Protein AF-A0A7Y9I883-F1 (afdb_monomer_lite)

Radius of gyration: 25.1 Å; chains: 1; bounding box: 63×42×74 Å

Organism: NCBI:txid682979

pLDDT: mean 74.76, std 13.69, range [47.38, 94.5]

Structure (mmCIF, N/CA/C/O backbone):
data_AF-A0A7Y9I883-F1
#
_entry.id   AF-A0A7Y9I883-F1
#
loop_
_atom_site.group_PDB
_atom_site.id
_atom_site.type_symbol
_atom_site.label_atom_id
_atom_site.label_alt_id
_atom_site.label_comp_id
_atom_site.label_asym_id
_atom_site.label_entity_id
_atom_site.label_seq_id
_atom_site.pdbx_PDB_ins_code
_atom_site.Cartn_x
_atom_site.Cartn_y
_atom_site.Cartn_z
_atom_site.occupancy
_atom_site.B_iso_or_equiv
_atom_site.auth_seq_id
_atom_site.auth_comp_id
_atom_site.auth_asym_id
_atom_site.auth_atom_id
_atom_site.pdbx_PDB_model_num
ATOM 1 N N . MET A 1 1 ? 9.801 10.184 -8.349 1.00 52.22 1 MET A N 1
ATOM 2 C CA . MET A 1 1 ? 10.983 10.830 -8.953 1.00 52.22 1 MET A CA 1
ATOM 3 C C . MET A 1 1 ? 12.192 10.309 -8.204 1.00 52.22 1 MET A C 1
ATOM 5 O O . MET A 1 1 ? 12.203 10.413 -6.985 1.00 52.22 1 MET A O 1
ATOM 9 N N . ILE A 1 2 ? 13.113 9.636 -8.892 1.00 52.56 2 ILE A N 1
ATOM 10 C CA . ILE A 1 2 ? 14.328 9.092 -8.273 1.00 52.56 2 ILE A CA 1
ATOM 11 C C . ILE A 1 2 ? 15.427 10.149 -8.379 1.00 52.56 2 ILE A C 1
ATOM 13 O O . ILE A 1 2 ? 15.434 10.927 -9.334 1.00 52.56 2 ILE A O 1
ATOM 17 N N . ASN A 1 3 ? 16.307 10.228 -7.384 1.00 62.22 3 ASN A N 1
ATOM 18 C CA . ASN A 1 3 ? 17.434 11.148 -7.461 1.00 62.22 3 ASN A CA 1
ATOM 19 C C . ASN A 1 3 ? 18.439 10.603 -8.484 1.00 62.22 3 ASN A C 1
ATOM 21 O O . ASN A 1 3 ? 18.848 9.448 -8.360 1.00 62.22 3 ASN A O 1
ATOM 25 N N . VAL A 1 4 ? 18.794 11.395 -9.495 1.00 63.03 4 VAL A N 1
ATOM 26 C CA . VAL A 1 4 ? 19.781 10.996 -10.505 1.00 63.03 4 VAL A CA 1
ATOM 27 C C . VAL A 1 4 ? 21.163 11.407 -9.990 1.00 63.03 4 VAL A C 1
ATOM 29 O O . VAL A 1 4 ? 21.363 12.585 -9.685 1.00 63.03 4 VAL A O 1
ATOM 32 N N . PRO A 1 5 ? 22.121 10.473 -9.847 1.00 59.38 5 PRO A N 1
ATOM 33 C CA . PRO A 1 5 ? 23.477 10.819 -9.434 1.00 59.38 5 PRO A CA 1
ATOM 34 C C . PRO A 1 5 ? 24.091 11.851 -10.395 1.00 59.38 5 PRO A C 1
ATOM 36 O O . PRO A 1 5 ? 24.171 11.596 -11.593 1.00 59.38 5 PRO A O 1
ATOM 39 N N . GLY A 1 6 ? 24.514 13.011 -9.878 1.00 66.62 6 GLY A N 1
ATOM 40 C CA . GLY A 1 6 ? 25.163 14.078 -10.657 1.00 66.62 6 GLY A CA 1
ATOM 41 C C . GLY A 1 6 ? 24.309 15.323 -10.936 1.00 66.62 6 GLY A C 1
ATOM 42 O O . GLY A 1 6 ? 24.859 16.339 -11.361 1.00 66.62 6 GLY A O 1
ATOM 43 N N . GLU A 1 7 ? 23.000 15.308 -10.657 1.00 64.75 7 GLU A N 1
ATOM 44 C CA . GLU A 1 7 ? 22.178 16.523 -10.746 1.00 64.75 7 GLU A CA 1
ATOM 45 C C . GLU A 1 7 ? 22.377 17.440 -9.530 1.00 64.75 7 GLU A C 1
ATOM 47 O O . GLU A 1 7 ? 22.378 17.001 -8.379 1.00 64.75 7 GLU A O 1
ATOM 52 N N . ARG A 1 8 ? 22.529 18.748 -9.790 1.00 58.75 8 ARG A N 1
ATOM 53 C CA . ARG A 1 8 ? 22.772 19.767 -8.751 1.00 58.75 8 ARG A CA 1
ATOM 54 C C . ARG A 1 8 ? 21.592 19.952 -7.794 1.00 58.75 8 ARG A C 1
ATOM 56 O O . ARG A 1 8 ? 21.808 20.377 -6.663 1.00 58.75 8 ARG A O 1
ATOM 63 N N . LEU A 1 9 ? 20.366 19.664 -8.240 1.00 58.03 9 LEU A N 1
ATOM 64 C CA . LEU A 1 9 ? 19.164 19.729 -7.412 1.00 58.03 9 LEU A CA 1
ATOM 65 C C . LEU A 1 9 ? 18.591 18.320 -7.220 1.00 58.03 9 LEU A C 1
ATOM 67 O O . LEU A 1 9 ? 18.151 17.707 -8.192 1.00 58.03 9 LEU A O 1
ATOM 71 N N . PRO A 1 10 ? 18.537 17.813 -5.979 1.00 56.88 10 PRO A N 1
ATOM 72 C CA . PRO A 1 10 ? 17.862 16.564 -5.688 1.00 56.88 10 PRO A CA 1
ATOM 73 C C . PRO A 1 1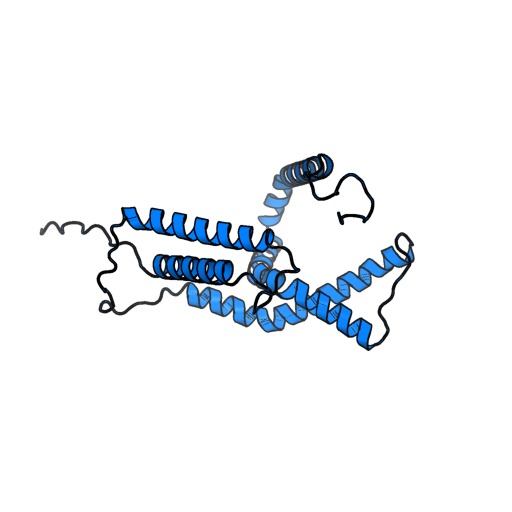0 ? 16.371 16.675 -6.021 1.00 56.88 10 PRO A C 1
ATOM 75 O O . PRO A 1 10 ? 15.652 17.492 -5.451 1.00 56.88 10 PRO A O 1
ATOM 78 N N . ASN A 1 11 ? 15.862 15.776 -6.863 1.00 60.50 11 ASN A N 1
ATOM 79 C CA . ASN A 1 11 ? 14.429 15.704 -7.186 1.00 60.50 11 ASN A CA 1
ATOM 80 C C . ASN A 1 11 ? 13.514 15.450 -5.965 1.00 60.50 11 ASN A C 1
ATOM 82 O O . ASN A 1 11 ? 12.295 15.584 -6.067 1.00 60.50 11 ASN A O 1
ATOM 86 N N . MET A 1 12 ? 14.090 15.052 -4.826 1.00 54.78 12 MET A N 1
ATOM 87 C CA . MET A 1 12 ? 13.389 14.805 -3.562 1.00 54.78 12 MET A CA 1
ATOM 88 C C . MET A 1 12 ? 13.662 15.858 -2.473 1.00 54.78 12 MET A C 1
ATOM 90 O O . MET A 1 12 ? 13.013 15.794 -1.431 1.00 54.78 12 MET A O 1
ATOM 94 N N . SER A 1 13 ? 14.563 16.825 -2.695 1.00 54.81 13 SER A N 1
ATOM 95 C CA . SER A 1 13 ? 14.956 17.802 -1.667 1.00 54.81 13 SER A CA 1
ATOM 96 C C . SER A 1 13 ? 15.432 19.126 -2.284 1.00 54.81 13 SER A C 1
ATOM 98 O O . SER A 1 13 ? 16.478 19.122 -2.934 1.00 54.81 13 SER A O 1
ATOM 100 N N . PRO A 1 14 ? 14.755 20.269 -2.036 1.00 53.91 14 PRO A N 1
ATOM 101 C CA . PRO A 1 14 ? 13.474 20.442 -1.329 1.00 53.91 14 PRO A CA 1
ATOM 102 C C . PRO A 1 14 ? 12.298 19.886 -2.161 1.00 53.91 14 PRO A C 1
ATOM 104 O O . PRO A 1 14 ? 12.498 19.632 -3.349 1.00 53.91 14 PRO A O 1
ATOM 107 N N . PRO A 1 15 ? 11.079 19.688 -1.605 1.00 60.25 15 PRO A N 1
ATOM 108 C CA . PRO A 1 15 ? 9.917 19.298 -2.406 1.00 60.25 15 PRO A CA 1
ATOM 109 C C . PRO A 1 15 ? 9.772 20.282 -3.566 1.00 60.25 15 PRO A C 1
ATOM 111 O O . PRO A 1 15 ? 9.497 21.464 -3.360 1.00 60.25 15 PRO A O 1
ATOM 114 N N . SER A 1 16 ? 10.043 19.809 -4.781 1.00 66.81 16 SER A N 1
ATOM 115 C CA . SER A 1 16 ? 10.059 20.679 -5.948 1.00 66.81 16 SER A CA 1
ATOM 116 C C . SER A 1 16 ? 8.672 21.301 -6.112 1.00 66.81 16 SER A C 1
ATOM 118 O O . SER A 1 16 ? 7.655 20.641 -5.879 1.00 66.81 16 SER A O 1
ATOM 120 N N . LEU A 1 17 ? 8.603 22.570 -6.533 1.00 70.44 17 LEU A N 1
ATOM 121 C CA . LEU A 1 17 ? 7.329 23.227 -6.865 1.00 70.44 17 LEU A CA 1
ATOM 122 C C . LEU A 1 17 ? 6.479 22.363 -7.813 1.00 70.44 17 LEU A C 1
ATOM 124 O O . LEU A 1 17 ? 5.255 22.403 -7.749 1.00 70.44 17 LEU A O 1
ATOM 128 N N . ALA A 1 18 ? 7.124 21.520 -8.627 1.00 74.62 18 ALA A N 1
ATOM 129 C CA . ALA A 1 18 ? 6.482 20.518 -9.466 1.00 74.62 18 ALA A CA 1
ATOM 130 C C . ALA A 1 18 ? 5.705 19.447 -8.675 1.00 74.62 18 ALA A C 1
ATOM 132 O O . ALA A 1 18 ? 4.574 19.142 -9.043 1.00 74.62 18 ALA A O 1
ATOM 133 N N . LEU A 1 19 ? 6.249 18.895 -7.581 1.00 77.94 19 LEU A N 1
ATOM 134 C CA . LEU A 1 19 ? 5.519 17.952 -6.722 1.00 77.94 19 LEU A CA 1
ATOM 135 C C . LEU A 1 19 ? 4.340 18.626 -6.018 1.00 77.94 19 LEU A C 1
ATOM 137 O O . LEU A 1 19 ? 3.268 18.029 -5.917 1.00 77.94 19 LEU A O 1
ATOM 141 N N . LEU A 1 20 ? 4.513 19.874 -5.574 1.00 80.94 20 LEU A N 1
ATOM 142 C CA . LEU A 1 20 ? 3.434 20.642 -4.955 1.00 80.94 20 LEU A CA 1
ATOM 143 C C . LEU A 1 20 ? 2.320 20.956 -5.963 1.00 80.94 20 LEU A C 1
ATOM 145 O O . LEU A 1 20 ? 1.140 20.772 -5.659 1.00 80.94 20 LEU A O 1
ATOM 149 N N . ALA A 1 21 ? 2.684 21.374 -7.176 1.00 83.69 21 ALA A N 1
ATOM 150 C CA . ALA A 1 21 ? 1.746 21.608 -8.266 1.00 83.69 21 ALA A CA 1
ATOM 151 C C . ALA A 1 21 ? 1.018 20.314 -8.656 1.00 83.69 21 ALA A C 1
ATOM 153 O O . ALA A 1 21 ? -0.207 20.314 -8.745 1.00 83.69 21 ALA A O 1
ATOM 154 N N . LEU A 1 22 ? 1.735 19.194 -8.800 1.00 84.69 22 LEU A N 1
ATOM 155 C CA . LEU A 1 22 ? 1.142 17.890 -9.102 1.00 84.69 22 LEU A CA 1
ATOM 156 C C . LEU A 1 22 ? 0.161 17.449 -8.010 1.00 84.69 22 LEU A C 1
ATOM 158 O O . LEU A 1 22 ? -0.958 17.055 -8.329 1.00 84.69 22 LEU A O 1
ATOM 162 N N . ALA A 1 23 ? 0.545 17.547 -6.736 1.00 85.94 23 ALA A N 1
ATOM 163 C CA . ALA A 1 23 ? -0.331 17.211 -5.616 1.00 85.94 23 ALA A CA 1
ATOM 164 C C . ALA A 1 23 ? -1.578 18.109 -5.594 1.00 85.94 23 ALA A C 1
ATOM 166 O O . ALA A 1 23 ? -2.692 17.624 -5.407 1.00 85.94 23 ALA A O 1
ATOM 167 N N . THR A 1 24 ? -1.411 19.407 -5.859 1.00 90.44 24 THR A N 1
ATOM 168 C CA . THR A 1 24 ? -2.525 20.363 -5.939 1.00 90.44 24 THR A CA 1
ATOM 169 C C . THR A 1 24 ? -3.471 20.010 -7.084 1.00 90.44 24 THR A C 1
ATOM 171 O O . THR A 1 24 ? -4.681 19.942 -6.880 1.00 90.44 24 THR A O 1
ATOM 174 N N . VAL A 1 25 ? -2.938 19.707 -8.272 1.00 92.69 25 VAL A N 1
ATOM 175 C CA . VAL A 1 25 ? -3.730 19.259 -9.426 1.00 92.69 25 VAL A CA 1
ATOM 176 C C . VAL A 1 25 ? -4.478 17.970 -9.095 1.00 92.69 25 VAL A C 1
ATOM 178 O O . VAL A 1 25 ? -5.678 17.891 -9.346 1.00 92.69 25 VAL A O 1
ATOM 181 N N . GLN A 1 26 ? -3.820 16.987 -8.476 1.00 91.75 26 GLN A N 1
ATOM 182 C CA . GLN A 1 26 ? -4.462 15.742 -8.050 1.00 91.75 26 GLN A CA 1
ATOM 183 C C . GLN A 1 26 ? -5.624 16.007 -7.084 1.00 91.75 26 GLN A C 1
ATOM 185 O O . GLN A 1 26 ? -6.702 15.443 -7.261 1.00 91.75 26 GLN A O 1
ATOM 190 N N . ILE A 1 27 ? -5.451 16.908 -6.111 1.00 93.12 27 ILE A N 1
ATOM 191 C CA . ILE A 1 27 ? -6.516 17.303 -5.178 1.00 93.12 27 ILE A CA 1
ATOM 192 C C . ILE A 1 27 ? -7.673 17.978 -5.924 1.00 93.12 27 ILE A C 1
ATOM 194 O O . ILE A 1 27 ? -8.827 17.595 -5.728 1.00 93.12 27 ILE A O 1
ATOM 198 N N . CYS A 1 28 ? -7.393 18.941 -6.804 1.00 93.38 28 CYS A N 1
ATOM 199 C CA . CYS A 1 28 ? -8.415 19.624 -7.598 1.00 93.38 28 CYS A CA 1
ATOM 200 C C . CYS A 1 28 ? -9.206 18.645 -8.475 1.00 93.38 28 CYS A C 1
ATOM 202 O O . CYS A 1 28 ? -10.435 18.702 -8.497 1.00 93.38 28 CYS A O 1
ATOM 204 N N . VAL A 1 29 ? -8.524 17.708 -9.140 1.00 94.44 29 VAL A N 1
ATOM 205 C CA . VAL A 1 29 ? -9.158 16.652 -9.942 1.00 94.44 29 VAL A CA 1
ATOM 206 C C . VAL A 1 29 ? -10.058 15.781 -9.068 1.00 94.44 29 VAL A C 1
ATOM 208 O O . VAL A 1 29 ? -11.215 15.563 -9.423 1.00 94.44 29 VAL A O 1
ATOM 211 N N . VAL A 1 30 ? -9.580 15.339 -7.899 1.00 91.81 30 VAL A N 1
ATOM 212 C CA . VAL A 1 30 ? -10.377 14.547 -6.944 1.00 91.81 30 VAL A CA 1
ATOM 213 C C . VAL A 1 30 ? -11.619 15.313 -6.478 1.00 91.81 30 VAL A C 1
ATOM 215 O O . VAL A 1 30 ? -12.707 14.740 -6.396 1.00 91.81 30 VAL A O 1
ATOM 218 N N . LEU A 1 31 ? -11.493 16.613 -6.198 1.00 92.69 31 LEU A N 1
ATOM 219 C CA . LEU A 1 31 ? -12.621 17.459 -5.803 1.00 92.69 31 LEU A CA 1
ATOM 220 C C . LEU A 1 31 ? -13.626 17.656 -6.944 1.00 92.69 31 LEU A C 1
ATOM 222 O O . LEU A 1 31 ? -14.832 17.622 -6.690 1.00 92.69 31 LEU A O 1
ATOM 226 N N . LEU A 1 32 ? -13.151 17.794 -8.184 1.00 93.81 32 LEU A N 1
ATOM 227 C CA . LEU A 1 32 ? -13.990 17.940 -9.374 1.00 93.81 32 LEU A CA 1
ATOM 228 C C . LEU A 1 32 ? -14.835 16.680 -9.623 1.00 93.81 32 LEU A C 1
ATOM 230 O O . LEU A 1 32 ? -16.042 16.771 -9.847 1.00 93.81 32 LEU A O 1
ATOM 234 N N . ILE A 1 33 ? -14.232 15.494 -9.497 1.00 93.69 33 ILE A N 1
ATOM 235 C CA . ILE A 1 33 ? -14.927 14.208 -9.688 1.00 93.69 33 ILE A CA 1
ATOM 236 C C . ILE A 1 33 ? -15.698 13.739 -8.446 1.00 93.69 33 ILE A C 1
ATOM 238 O O . ILE A 1 33 ? -16.417 12.741 -8.500 1.00 93.69 33 ILE A O 1
ATOM 242 N N . ARG A 1 34 ? -15.606 14.445 -7.313 1.00 88.88 34 ARG A N 1
ATOM 243 C CA . ARG A 1 34 ? -16.222 14.022 -6.045 1.00 88.88 34 ARG A CA 1
ATOM 244 C C . ARG A 1 34 ? -17.729 13.807 -6.157 1.00 88.88 34 ARG A C 1
ATOM 246 O O . ARG A 1 34 ? -18.249 12.838 -5.610 1.00 88.88 34 ARG A O 1
ATOM 253 N N . ARG A 1 35 ? -18.443 14.721 -6.822 1.00 86.69 35 ARG A N 1
ATOM 254 C CA . ARG A 1 35 ? -19.906 14.645 -6.981 1.00 86.69 35 ARG A CA 1
ATOM 255 C C . ARG A 1 35 ? -20.345 13.413 -7.790 1.00 86.69 35 ARG A C 1
ATOM 257 O O . ARG A 1 35 ? -21.123 12.637 -7.234 1.00 86.69 35 ARG A O 1
ATOM 264 N N . PRO A 1 36 ? -19.843 13.175 -9.020 1.00 87.62 36 PRO A N 1
ATOM 265 C CA . PRO A 1 36 ? -20.227 11.988 -9.785 1.00 87.62 36 PRO A CA 1
ATOM 266 C C . PRO A 1 36 ? -19.772 10.685 -9.115 1.00 87.62 36 PRO A C 1
ATOM 268 O O . PRO A 1 36 ? -20.524 9.714 -9.104 1.00 87.62 36 PRO A O 1
ATOM 271 N N . VAL A 1 37 ? -18.595 10.664 -8.477 1.00 86.88 37 VAL A N 1
ATOM 272 C CA . VAL A 1 37 ? -18.125 9.483 -7.732 1.00 86.88 37 VAL A CA 1
ATOM 273 C C . VAL A 1 37 ? -19.043 9.173 -6.553 1.00 86.88 37 VAL A C 1
ATOM 275 O O . VAL A 1 37 ? -19.374 8.014 -6.333 1.00 86.88 37 VAL A O 1
ATOM 278 N N . ARG A 1 38 ? -19.506 10.186 -5.813 1.00 85.12 38 ARG A N 1
ATOM 279 C CA . ARG A 1 38 ? -20.437 9.976 -4.697 1.00 85.12 38 ARG A CA 1
ATOM 280 C C . ARG A 1 38 ? -21.759 9.373 -5.173 1.00 85.12 38 ARG A C 1
ATOM 282 O O . ARG A 1 38 ? -22.172 8.357 -4.634 1.00 85.12 38 ARG A O 1
ATOM 289 N N . GLN A 1 39 ? -22.340 9.922 -6.238 1.00 84.75 39 GLN A N 1
ATOM 290 C CA . GLN A 1 39 ? -23.560 9.380 -6.853 1.00 84.75 39 GLN A CA 1
ATOM 291 C C . GLN A 1 39 ? -23.371 7.948 -7.377 1.00 84.75 39 GLN A C 1
ATOM 293 O O . GLN A 1 39 ? -24.295 7.136 -7.359 1.00 84.75 39 GLN A O 1
ATOM 298 N N . TRP A 1 40 ? -22.170 7.619 -7.855 1.00 85.56 40 TRP A N 1
ATOM 299 C CA . TRP A 1 40 ? -21.829 6.266 -8.282 1.00 85.56 40 TRP A CA 1
ATOM 300 C C . TRP A 1 40 ? -21.678 5.299 -7.099 1.00 85.56 40 TRP A C 1
ATOM 302 O O . TRP A 1 40 ? -22.138 4.162 -7.186 1.00 85.56 40 TRP A O 1
ATOM 312 N N . LEU A 1 41 ? -21.094 5.751 -5.986 1.00 82.81 41 LEU A N 1
ATOM 313 C CA . LEU A 1 41 ? -20.935 4.972 -4.753 1.00 82.81 41 LEU A CA 1
ATOM 314 C C . LEU A 1 41 ? -22.239 4.772 -3.976 1.00 82.81 41 LEU A C 1
ATOM 316 O O . LEU A 1 41 ? -22.336 3.799 -3.234 1.00 82.81 41 LEU A O 1
ATOM 320 N N . ASP A 1 42 ? -23.243 5.627 -4.185 1.00 80.56 42 ASP A N 1
ATOM 321 C CA . ASP A 1 42 ? -24.597 5.427 -3.649 1.00 80.56 42 ASP A CA 1
ATOM 322 C C . ASP A 1 42 ? -25.278 4.182 -4.260 1.00 80.56 42 ASP A C 1
ATOM 324 O O . ASP A 1 42 ? -26.268 3.672 -3.732 1.00 80.56 42 ASP A O 1
ATOM 328 N N . ARG A 1 43 ? -24.736 3.638 -5.362 1.00 83.88 43 ARG A N 1
ATOM 329 C CA . ARG A 1 43 ? -25.178 2.356 -5.921 1.00 83.88 43 ARG A CA 1
ATOM 330 C C . ARG A 1 43 ? -24.613 1.188 -5.096 1.00 83.88 43 ARG A C 1
ATOM 332 O O . ARG A 1 43 ? -23.434 1.196 -4.735 1.00 83.88 43 ARG A O 1
ATOM 339 N N . PRO A 1 44 ? -25.387 0.105 -4.898 1.00 75.56 44 PRO A N 1
ATOM 340 C CA . PRO A 1 44 ? -24.980 -1.005 -4.036 1.00 75.56 44 PRO A CA 1
ATOM 341 C C . PRO A 1 44 ? -23.710 -1.721 -4.522 1.00 75.56 44 PRO A C 1
ATOM 343 O O . PRO A 1 44 ? -22.837 -2.034 -3.720 1.00 75.56 44 PRO A O 1
ATOM 346 N N . ARG A 1 45 ? -23.554 -1.943 -5.835 1.00 77.88 45 ARG A N 1
ATOM 347 C CA . ARG A 1 45 ? -22.408 -2.697 -6.384 1.00 77.88 45 ARG A CA 1
ATOM 348 C C . ARG A 1 45 ? -21.054 -1.973 -6.215 1.00 77.88 45 ARG A C 1
ATOM 350 O O . ARG A 1 45 ? -20.145 -2.583 -5.654 1.00 77.88 45 ARG A O 1
ATOM 357 N N . PRO A 1 46 ? -20.890 -0.701 -6.634 1.00 79.69 46 PRO A N 1
ATOM 358 C CA . PRO A 1 46 ? -19.652 0.050 -6.407 1.00 79.69 46 PRO A CA 1
ATOM 359 C C . PRO A 1 46 ? -19.326 0.257 -4.926 1.00 79.69 46 PRO A C 1
ATOM 361 O O . PRO A 1 46 ? -18.180 0.062 -4.521 1.00 79.69 46 PRO A O 1
ATOM 364 N N . GLY A 1 47 ? -20.331 0.593 -4.106 1.00 73.19 47 GLY A N 1
ATOM 365 C CA . GLY A 1 47 ? -20.149 0.792 -2.667 1.00 73.19 47 GLY A CA 1
ATOM 366 C C . GLY A 1 47 ? -19.649 -0.471 -1.960 1.00 73.19 47 GLY A C 1
ATOM 367 O O . GLY A 1 47 ? -18.698 -0.410 -1.179 1.00 73.19 47 GLY A O 1
ATOM 368 N N . MET A 1 48 ? -20.213 -1.638 -2.295 1.00 81.56 48 MET A N 1
ATOM 369 C CA . MET A 1 48 ? -19.742 -2.927 -1.775 1.00 81.56 48 MET A CA 1
ATOM 370 C C . MET A 1 48 ? -18.300 -3.230 -2.188 1.00 81.56 48 MET A C 1
ATOM 372 O O . MET A 1 48 ? -17.531 -3.717 -1.363 1.00 81.56 48 MET A O 1
ATOM 376 N N . GLY A 1 49 ? -17.916 -2.914 -3.429 1.00 83.12 49 GLY A N 1
ATOM 377 C CA . GLY A 1 49 ? -16.545 -3.096 -3.908 1.00 83.12 49 GLY A CA 1
ATOM 378 C C . GLY A 1 49 ? -15.531 -2.295 -3.089 1.00 83.12 49 GLY A C 1
ATOM 379 O O . GLY A 1 49 ? -14.529 -2.847 -2.637 1.00 83.12 49 GLY A O 1
ATOM 380 N N . VAL A 1 50 ? -15.821 -1.020 -2.816 1.00 83.62 50 VAL A N 1
ATOM 381 C CA . VAL A 1 50 ? -14.952 -0.167 -1.985 1.00 83.62 50 VAL A CA 1
ATOM 382 C C . VAL A 1 50 ? -14.832 -0.711 -0.565 1.00 83.62 50 VAL A C 1
ATOM 384 O O . VAL A 1 50 ? -13.726 -0.793 -0.033 1.00 83.62 50 VAL A O 1
ATOM 387 N N . VAL A 1 51 ? -15.946 -1.122 0.044 1.00 83.62 51 VAL A N 1
ATOM 388 C CA . VAL A 1 51 ? -15.931 -1.708 1.391 1.00 83.62 51 VAL A CA 1
ATOM 389 C C . VAL A 1 51 ? -15.129 -3.010 1.410 1.00 83.62 51 VAL A C 1
ATOM 391 O O . VAL A 1 51 ? -14.301 -3.192 2.302 1.00 83.62 51 VAL A O 1
ATOM 394 N N . ALA A 1 52 ? -15.312 -3.884 0.418 1.00 83.19 52 ALA A N 1
ATOM 395 C CA . ALA A 1 52 ? -14.570 -5.135 0.301 1.00 83.19 52 ALA A CA 1
ATOM 396 C C . ALA A 1 52 ? -13.061 -4.887 0.163 1.00 83.19 52 ALA A C 1
ATOM 398 O O . ALA A 1 52 ? -12.282 -5.438 0.937 1.00 83.19 52 ALA A O 1
ATOM 399 N N . ILE A 1 53 ? -12.639 -3.991 -0.734 1.00 84.62 53 ILE A N 1
ATOM 400 C CA . ILE A 1 53 ? -11.222 -3.627 -0.894 1.00 84.62 53 ILE A CA 1
ATOM 401 C C . ILE A 1 53 ? -10.668 -3.034 0.404 1.00 84.62 53 ILE A C 1
ATOM 403 O O . ILE A 1 53 ? -9.591 -3.418 0.853 1.00 84.62 53 ILE A O 1
ATOM 407 N N . ASN A 1 54 ? -11.423 -2.154 1.063 1.00 86.06 54 ASN A N 1
ATOM 408 C CA . ASN A 1 54 ? -11.001 -1.545 2.320 1.00 86.06 54 ASN A CA 1
ATOM 409 C C . ASN A 1 54 ? -10.801 -2.580 3.444 1.00 86.06 54 ASN A C 1
ATOM 411 O O . ASN A 1 54 ? -9.991 -2.361 4.340 1.00 86.06 54 ASN A O 1
ATOM 415 N N . THR A 1 55 ? -11.484 -3.729 3.403 1.00 84.12 55 THR A N 1
ATOM 416 C CA . THR A 1 55 ? -11.265 -4.799 4.396 1.00 84.12 55 THR A CA 1
ATOM 417 C C . THR A 1 55 ? -9.916 -5.502 4.241 1.00 84.12 55 THR A C 1
ATOM 419 O O . THR A 1 55 ? -9.386 -5.996 5.234 1.00 84.12 55 THR A O 1
ATOM 422 N N . VAL A 1 56 ? -9.345 -5.501 3.031 1.00 85.19 56 VAL A N 1
ATOM 423 C CA . VAL A 1 56 ? -8.059 -6.141 2.700 1.00 85.19 56 VAL A CA 1
ATOM 424 C C . VAL A 1 56 ? -6.942 -5.137 2.401 1.00 85.19 56 VAL A C 1
ATOM 426 O O . VAL A 1 56 ? -5.817 -5.545 2.138 1.00 85.19 56 VAL A O 1
ATOM 429 N N . ILE A 1 57 ? -7.206 -3.827 2.453 1.00 87.94 57 ILE A N 1
ATOM 430 C CA . ILE A 1 57 ? -6.237 -2.797 2.041 1.00 87.94 57 ILE A CA 1
ATOM 431 C C . ILE A 1 57 ? -4.961 -2.809 2.888 1.00 87.94 57 ILE A C 1
ATOM 433 O O . ILE A 1 57 ? -3.873 -2.588 2.366 1.00 87.94 57 ILE A O 1
ATOM 437 N N . LEU A 1 58 ? -5.075 -3.118 4.184 1.00 86.88 58 LEU A N 1
ATOM 438 C CA . LEU A 1 58 ? -3.912 -3.268 5.060 1.00 86.88 58 LEU A CA 1
ATOM 439 C C . LEU A 1 58 ? -3.099 -4.513 4.704 1.00 86.88 58 LEU A C 1
ATOM 441 O O . LEU A 1 58 ? -1.876 -4.442 4.692 1.00 86.88 58 LEU A O 1
ATOM 445 N N . THR A 1 59 ? -3.762 -5.613 4.348 1.00 87.50 59 THR A N 1
ATOM 446 C CA . THR A 1 59 ? -3.102 -6.819 3.835 1.00 87.50 59 THR A CA 1
ATOM 447 C C . THR A 1 59 ? -2.361 -6.488 2.543 1.00 87.50 59 THR A C 1
ATOM 449 O O . THR A 1 59 ? -1.165 -6.723 2.432 1.00 87.50 59 THR A O 1
ATOM 452 N N . VAL A 1 60 ? -3.030 -5.837 1.590 1.00 89.19 60 VAL A N 1
ATOM 453 C CA . VAL A 1 60 ? -2.399 -5.366 0.350 1.00 89.19 60 VAL A CA 1
ATOM 454 C C . VAL A 1 60 ? -1.166 -4.510 0.652 1.00 89.19 60 VAL A C 1
ATOM 456 O O . VAL A 1 60 ? -0.093 -4.774 0.117 1.00 89.19 60 VAL A O 1
ATOM 459 N N . PHE A 1 61 ? -1.289 -3.530 1.549 1.00 87.06 61 PHE A N 1
ATOM 460 C CA . PHE A 1 61 ? -0.185 -2.653 1.930 1.00 87.06 61 PHE A CA 1
ATOM 461 C C . PHE A 1 61 ? 0.997 -3.418 2.539 1.00 87.06 61 PHE A C 1
ATOM 463 O O . PHE A 1 61 ? 2.140 -3.147 2.183 1.00 87.06 61 PHE A O 1
ATOM 470 N N . LEU A 1 62 ? 0.751 -4.395 3.412 1.00 88.75 62 LEU A N 1
ATOM 471 C CA . LEU A 1 62 ? 1.818 -5.190 4.025 1.00 88.75 62 LEU A CA 1
ATOM 472 C C . LEU A 1 62 ? 2.514 -6.110 3.014 1.00 88.75 62 LEU A C 1
ATOM 474 O O . LEU A 1 62 ? 3.733 -6.249 3.049 1.00 88.75 62 LEU A O 1
ATOM 478 N N . TRP A 1 63 ? 1.752 -6.708 2.098 1.00 91.31 63 TRP A N 1
ATOM 479 C CA . TRP A 1 63 ? 2.246 -7.770 1.222 1.00 91.31 63 TRP A CA 1
ATOM 480 C C . TRP A 1 63 ? 2.686 -7.292 -0.170 1.00 91.31 63 TRP A C 1
ATOM 482 O O . TRP A 1 63 ? 3.317 -8.068 -0.885 1.00 91.31 63 TRP A O 1
ATOM 492 N N . HIS A 1 64 ? 2.423 -6.042 -0.579 1.00 91.88 64 HIS A N 1
ATOM 493 C CA . HIS A 1 64 ? 2.772 -5.574 -1.933 1.00 91.88 64 HIS A CA 1
ATOM 494 C C . HIS A 1 64 ? 4.281 -5.599 -2.225 1.00 91.88 64 HIS A C 1
ATOM 496 O O . HIS A 1 64 ? 4.679 -6.020 -3.311 1.00 91.88 64 HIS A O 1
ATOM 502 N N . MET A 1 65 ? 5.130 -5.210 -1.263 1.00 91.62 65 MET A N 1
ATOM 503 C CA . MET A 1 65 ? 6.587 -5.275 -1.438 1.00 91.62 65 MET A CA 1
ATOM 504 C C . MET A 1 65 ? 7.072 -6.721 -1.506 1.00 91.62 65 MET A C 1
ATOM 506 O O . MET A 1 65 ? 7.905 -7.047 -2.346 1.00 91.62 65 MET A O 1
ATOM 510 N N . SER A 1 66 ? 6.511 -7.612 -0.686 1.00 91.81 66 SER A N 1
ATOM 511 C CA . SER A 1 66 ? 6.811 -9.044 -0.754 1.00 91.81 66 SER A CA 1
ATOM 512 C C . SER A 1 66 ? 6.382 -9.646 -2.092 1.00 91.81 66 SER A C 1
ATOM 514 O O . SER A 1 66 ? 7.144 -10.403 -2.682 1.00 91.81 66 SER A O 1
ATOM 516 N N . ALA A 1 67 ? 5.209 -9.271 -2.615 1.00 91.50 67 ALA A N 1
ATOM 517 C CA . ALA A 1 67 ? 4.742 -9.696 -3.934 1.00 91.50 67 ALA A CA 1
ATOM 518 C C . ALA A 1 67 ? 5.706 -9.253 -5.043 1.00 91.50 67 ALA A C 1
ATOM 520 O O . ALA A 1 67 ? 6.028 -10.045 -5.930 1.00 91.50 67 ALA A O 1
ATOM 521 N N . ALA A 1 68 ? 6.202 -8.013 -4.971 1.00 92.25 68 ALA A N 1
ATOM 522 C CA . ALA A 1 68 ? 7.197 -7.503 -5.906 1.00 92.25 68 ALA A CA 1
ATOM 523 C C . ALA A 1 68 ? 8.505 -8.300 -5.831 1.00 92.25 68 ALA A C 1
ATOM 525 O O . ALA A 1 68 ? 8.982 -8.774 -6.858 1.00 92.25 68 ALA A O 1
ATOM 526 N N . VAL A 1 69 ? 9.038 -8.520 -4.626 1.00 92.81 69 VAL A N 1
ATOM 527 C CA . VAL A 1 69 ? 10.271 -9.296 -4.417 1.00 92.81 69 VAL A CA 1
ATOM 528 C C . VAL A 1 69 ? 10.120 -10.736 -4.907 1.00 92.81 69 VAL A C 1
ATOM 530 O O . VAL A 1 69 ? 10.996 -11.223 -5.612 1.00 92.81 69 VAL A O 1
ATOM 533 N N . LEU A 1 70 ? 9.007 -11.407 -4.595 1.00 92.94 70 LEU A N 1
ATOM 534 C CA . LEU A 1 70 ? 8.749 -12.778 -5.045 1.00 92.94 70 LEU A CA 1
ATOM 535 C C . LEU A 1 70 ? 8.636 -12.867 -6.565 1.00 92.94 70 LEU A C 1
ATOM 537 O O . LEU A 1 70 ? 9.197 -13.778 -7.166 1.00 92.94 70 LEU A O 1
ATOM 541 N N . THR A 1 71 ? 7.942 -11.918 -7.193 1.00 92.12 71 THR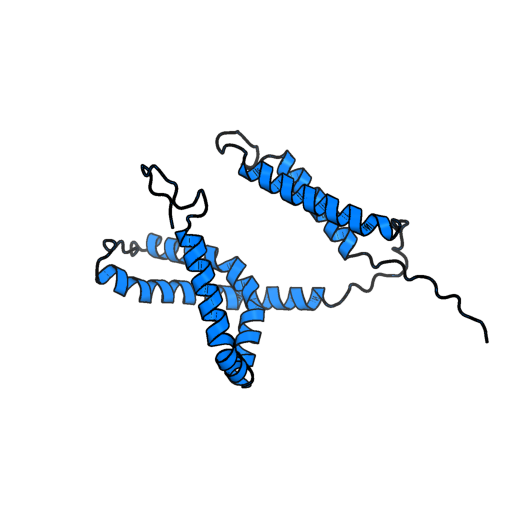 A N 1
ATOM 542 C CA . THR A 1 71 ? 7.766 -11.897 -8.651 1.00 92.12 71 THR A CA 1
ATOM 543 C C . THR A 1 71 ? 9.101 -11.649 -9.355 1.00 92.12 71 THR A C 1
ATOM 545 O O . THR A 1 71 ? 9.453 -12.401 -10.261 1.00 92.12 71 THR A O 1
ATOM 548 N N . VAL A 1 72 ? 9.877 -10.654 -8.903 1.00 91.44 72 VAL A N 1
ATOM 549 C CA . VAL A 1 72 ? 11.231 -10.380 -9.421 1.00 91.44 72 VAL A CA 1
ATOM 550 C C . VAL A 1 72 ? 12.141 -11.587 -9.208 1.00 91.44 72 VAL A C 1
ATOM 552 O O . VAL A 1 72 ? 12.779 -12.038 -10.150 1.00 91.44 72 VAL A O 1
ATOM 555 N N . GLY A 1 73 ? 12.188 -12.131 -7.991 1.00 90.75 73 GLY A N 1
ATOM 556 C CA . GLY A 1 73 ? 13.046 -13.267 -7.660 1.00 90.75 73 GLY A CA 1
ATOM 557 C C . GLY A 1 73 ? 12.706 -14.512 -8.477 1.00 90.75 73 GLY A C 1
ATOM 558 O O . GLY A 1 73 ? 13.607 -15.192 -8.952 1.00 90.75 73 GLY A O 1
ATOM 559 N N . SER A 1 74 ? 11.416 -14.767 -8.711 1.00 90.44 74 SER A N 1
ATOM 560 C CA . SER A 1 74 ? 10.962 -15.902 -9.523 1.00 90.44 74 SER A CA 1
ATOM 561 C C . SER A 1 74 ? 11.342 -15.734 -10.990 1.00 90.44 74 SER A C 1
ATOM 563 O O . SER A 1 74 ? 11.897 -16.657 -11.571 1.00 90.44 74 SER A O 1
ATOM 565 N N . LEU A 1 75 ? 11.097 -14.555 -11.576 1.00 90.06 75 LEU A N 1
ATOM 566 C CA . LEU A 1 75 ? 11.514 -14.247 -12.948 1.00 90.06 75 LEU A CA 1
ATOM 567 C C . LEU A 1 75 ? 13.042 -14.316 -13.103 1.00 90.06 75 LEU A C 1
ATOM 569 O O . LEU A 1 75 ? 13.524 -14.710 -14.160 1.00 90.06 75 LEU A O 1
ATOM 573 N N . HIS A 1 76 ? 13.796 -13.940 -12.063 1.00 89.44 76 HIS A N 1
ATOM 574 C CA . HIS A 1 76 ? 15.256 -13.993 -12.080 1.00 89.44 76 HIS A CA 1
ATOM 575 C C . HIS A 1 76 ? 15.746 -15.438 -12.078 1.00 89.44 76 HIS A C 1
ATOM 577 O O . HIS A 1 76 ? 16.619 -15.783 -12.859 1.00 89.44 76 HIS A O 1
ATOM 583 N N . ALA A 1 77 ? 15.145 -16.287 -11.242 1.00 89.69 77 ALA A N 1
ATOM 584 C CA . ALA A 1 77 ? 15.516 -17.693 -11.113 1.00 89.69 77 ALA A CA 1
ATOM 585 C C . ALA A 1 77 ? 15.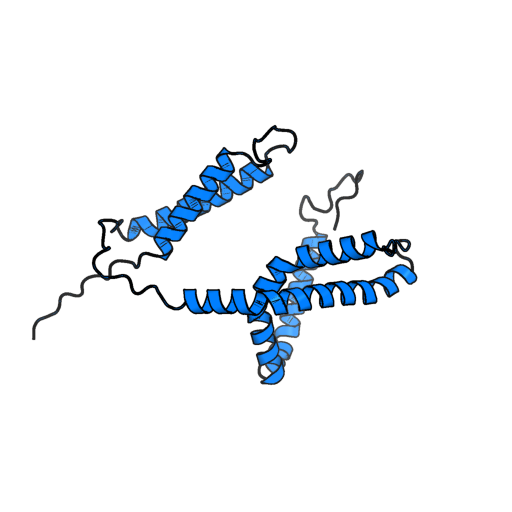278 -18.515 -12.391 1.00 89.69 77 ALA A C 1
ATOM 587 O O . ALA A 1 77 ? 15.905 -19.554 -12.565 1.00 89.69 77 ALA A O 1
ATOM 588 N N . ILE A 1 78 ? 14.368 -18.070 -13.262 1.00 91.31 78 ILE A N 1
ATOM 589 C CA . ILE A 1 78 ? 14.094 -18.699 -14.564 1.00 91.31 78 ILE A CA 1
ATOM 590 C C . ILE A 1 78 ? 14.767 -17.958 -15.732 1.00 91.31 78 ILE A C 1
ATOM 592 O O . ILE A 1 78 ? 14.411 -18.207 -16.881 1.00 91.31 78 ILE A O 1
ATOM 596 N N . ASP A 1 79 ? 15.667 -17.008 -15.446 1.00 85.69 79 ASP A N 1
ATOM 597 C CA . ASP A 1 79 ? 16.355 -16.147 -16.422 1.00 85.69 79 ASP A CA 1
ATOM 598 C C . ASP A 1 79 ? 15.415 -15.416 -17.403 1.00 85.69 79 ASP A C 1
ATOM 600 O O . ASP A 1 79 ? 15.805 -14.988 -18.487 1.00 85.69 79 ASP A O 1
ATOM 604 N N . MET A 1 80 ? 14.156 -15.214 -17.005 1.00 83.88 80 MET A N 1
ATOM 605 C CA . MET A 1 80 ? 13.148 -14.501 -17.791 1.00 83.88 80 MET A CA 1
ATOM 606 C C . MET A 1 80 ? 12.928 -13.079 -17.290 1.00 83.88 80 MET A C 1
ATOM 608 O O . MET A 1 80 ? 11.864 -12.526 -17.547 1.00 83.88 80 MET A O 1
ATOM 612 N N . LEU A 1 81 ? 13.878 -12.468 -16.572 1.00 77.69 81 LEU A N 1
ATOM 613 C CA . LEU A 1 81 ? 13.805 -11.034 -16.278 1.00 77.69 81 LEU A CA 1
ATOM 614 C C . LEU A 1 81 ? 14.060 -10.265 -17.577 1.00 77.69 81 LEU A C 1
ATOM 616 O O . LEU A 1 81 ? 15.212 -10.157 -17.997 1.00 77.69 81 LEU A O 1
ATOM 620 N N . PRO A 1 82 ? 13.038 -9.698 -18.232 1.00 73.00 82 PRO A N 1
ATOM 621 C CA . PRO A 1 82 ? 13.289 -8.957 -19.443 1.00 73.00 82 PRO A CA 1
ATOM 622 C C . PRO A 1 82 ? 13.654 -7.530 -19.048 1.00 73.00 82 PRO A C 1
ATOM 624 O O . PRO A 1 82 ? 12.950 -6.853 -18.291 1.00 73.00 82 PRO A O 1
ATOM 627 N N . THR A 1 83 ? 14.769 -7.064 -19.590 1.00 76.25 83 THR A N 1
ATOM 628 C CA . THR A 1 83 ? 15.274 -5.701 -19.426 1.00 76.25 83 THR A CA 1
ATOM 629 C C . THR A 1 83 ? 15.129 -4.939 -20.748 1.00 76.25 83 THR A C 1
ATOM 631 O O . THR A 1 83 ? 16.142 -4.619 -21.371 1.00 76.25 83 THR A O 1
ATOM 634 N N . PRO A 1 84 ? 13.895 -4.680 -21.239 1.00 79.75 84 PRO A N 1
ATOM 635 C CA . PRO A 1 84 ? 13.715 -3.893 -22.451 1.00 79.75 84 PRO A CA 1
ATOM 636 C C . PRO A 1 84 ? 14.234 -2.471 -22.228 1.00 79.75 84 PRO A C 1
ATOM 638 O O . PRO A 1 84 ? 14.079 -1.907 -21.139 1.00 79.75 84 PRO A O 1
ATOM 641 N N . GLU A 1 85 ? 14.818 -1.882 -23.270 1.00 80.81 85 GLU A N 1
ATOM 642 C CA . GLU A 1 85 ? 15.361 -0.526 -23.216 1.00 80.81 85 GLU A CA 1
ATOM 643 C C . GLU A 1 85 ? 14.291 0.480 -22.777 1.00 80.81 85 GLU A C 1
ATOM 645 O O . GLU A 1 85 ? 13.165 0.499 -23.294 1.00 80.81 85 GLU A O 1
ATOM 650 N N . ALA A 1 86 ? 14.633 1.314 -21.793 1.00 79.56 86 ALA A N 1
ATOM 651 C CA . ALA A 1 86 ? 13.714 2.291 -21.228 1.00 79.56 86 ALA A CA 1
ATOM 652 C C . ALA A 1 86 ? 13.269 3.303 -22.296 1.00 79.56 86 ALA A C 1
ATOM 654 O O . ALA A 1 86 ? 14.090 3.867 -23.011 1.00 79.56 86 ALA A O 1
ATOM 655 N N . GLY A 1 87 ? 11.959 3.545 -22.390 1.00 79.75 87 GLY A N 1
ATOM 656 C CA . GLY A 1 87 ? 11.379 4.459 -23.383 1.00 79.75 87 GLY A CA 1
ATOM 657 C C . GLY A 1 87 ? 11.038 3.816 -24.732 1.00 79.75 87 GLY A C 1
ATOM 658 O O . GLY A 1 87 ? 10.404 4.465 -25.559 1.00 79.75 87 GLY A O 1
ATOM 659 N N . SER A 1 88 ? 11.375 2.540 -24.945 1.00 87.19 88 SER A N 1
ATOM 660 C CA . SER A 1 88 ? 10.952 1.794 -26.136 1.00 87.19 88 SER A CA 1
ATOM 661 C C . SER A 1 88 ? 9.462 1.417 -26.097 1.00 87.19 88 SER A C 1
ATOM 663 O O . SER A 1 88 ? 8.857 1.270 -25.031 1.00 87.19 88 SER A O 1
ATOM 665 N N . ALA A 1 89 ? 8.856 1.180 -27.266 1.00 87.38 89 ALA A N 1
ATOM 666 C CA . ALA A 1 89 ? 7.482 0.668 -27.351 1.00 87.38 89 ALA A CA 1
ATOM 667 C C . ALA A 1 89 ? 7.332 -0.696 -26.648 1.00 87.38 89 ALA A C 1
ATOM 669 O O . ALA A 1 89 ? 6.335 -0.948 -25.970 1.00 87.38 89 ALA A O 1
ATOM 670 N N . VAL A 1 90 ? 8.361 -1.545 -26.738 1.00 87.00 90 VAL A N 1
ATOM 671 C CA . VAL A 1 90 ? 8.418 -2.852 -26.067 1.00 87.00 90 VAL A CA 1
ATOM 672 C C . VAL A 1 90 ? 8.367 -2.691 -24.548 1.00 87.00 90 VAL A C 1
ATOM 674 O O . VAL A 1 90 ? 7.646 -3.427 -23.878 1.00 87.00 90 VAL A O 1
ATOM 677 N N . TRP A 1 91 ? 9.054 -1.689 -23.993 1.00 86.00 91 TRP A N 1
ATOM 678 C CA . TRP A 1 91 ? 8.999 -1.384 -22.564 1.00 86.00 91 TRP A CA 1
ATOM 679 C C . TRP A 1 91 ? 7.590 -1.000 -22.101 1.00 86.00 91 TRP A C 1
ATOM 681 O O . TRP A 1 91 ? 7.146 -1.462 -21.049 1.00 86.00 91 TRP A O 1
ATOM 691 N N . PHE A 1 92 ? 6.861 -0.204 -22.891 1.00 86.44 92 PHE A N 1
ATOM 692 C CA . PHE A 1 92 ? 5.475 0.154 -22.576 1.00 86.44 92 PHE A CA 1
ATOM 693 C C . PHE A 1 92 ? 4.549 -1.057 -22.619 1.00 86.44 92 PHE A C 1
ATOM 695 O O . PHE A 1 92 ? 3.776 -1.263 -21.683 1.00 86.44 92 PHE A O 1
ATOM 702 N N . VAL A 1 93 ? 4.659 -1.885 -23.660 1.00 89.38 93 VAL A N 1
ATOM 703 C CA . VAL A 1 93 ? 3.877 -3.122 -23.771 1.00 89.38 93 VAL A CA 1
ATOM 704 C C . VAL A 1 93 ? 4.173 -4.039 -22.590 1.00 89.38 93 VAL A C 1
ATOM 706 O O . VAL A 1 93 ? 3.241 -4.565 -21.989 1.00 89.38 93 VAL A O 1
ATOM 709 N N . TRP A 1 94 ? 5.442 -4.156 -22.189 1.00 87.81 94 TRP A N 1
ATOM 710 C CA . TRP A 1 94 ? 5.867 -4.991 -21.070 1.00 87.81 94 TRP A CA 1
ATOM 711 C C . TRP A 1 94 ? 5.304 -4.549 -19.708 1.00 87.81 94 TRP A C 1
ATOM 713 O O . TRP A 1 94 ? 5.151 -5.373 -18.804 1.00 87.81 94 TRP A O 1
ATOM 723 N N . ARG A 1 95 ? 4.905 -3.279 -19.539 1.00 88.31 95 ARG A N 1
ATOM 724 C CA . ARG A 1 95 ? 4.250 -2.824 -18.297 1.00 88.31 95 ARG A CA 1
ATOM 725 C C . ARG A 1 95 ? 2.942 -3.557 -18.015 1.00 88.31 95 ARG A C 1
ATOM 727 O O . ARG A 1 95 ? 2.622 -3.759 -16.847 1.00 88.31 95 ARG A O 1
ATOM 734 N N . VAL A 1 96 ? 2.205 -3.963 -19.048 1.00 91.06 96 VAL A N 1
ATOM 735 C CA . VAL A 1 96 ? 0.927 -4.671 -18.893 1.00 91.06 96 VAL A CA 1
ATOM 736 C C . VAL A 1 96 ? 1.114 -6.064 -18.271 1.00 91.06 96 VAL A C 1
ATOM 738 O O . VAL A 1 96 ? 0.584 -6.274 -17.178 1.00 91.06 96 VAL A O 1
ATOM 741 N N . PRO A 1 97 ? 1.878 -7.007 -18.867 1.00 91.12 97 PRO A N 1
ATOM 742 C CA . PRO A 1 97 ? 2.126 -8.310 -18.257 1.00 91.12 97 PRO A CA 1
ATOM 743 C C . PRO A 1 97 ? 2.834 -8.173 -16.908 1.00 91.12 97 PRO A C 1
ATOM 745 O O . PRO A 1 97 ? 2.473 -8.871 -15.966 1.00 91.12 97 PRO A O 1
ATOM 748 N N . TRP A 1 98 ? 3.748 -7.210 -16.761 1.00 90.81 98 TRP A N 1
ATOM 749 C CA . TRP A 1 98 ? 4.387 -6.911 -15.481 1.00 90.81 98 TRP A CA 1
ATOM 750 C C . TRP A 1 98 ? 3.378 -6.593 -14.365 1.00 90.81 98 TRP A C 1
ATOM 752 O O . TRP A 1 98 ? 3.413 -7.199 -13.293 1.00 90.81 98 TRP A O 1
ATOM 762 N N . LEU A 1 99 ? 2.444 -5.668 -14.612 1.00 92.31 99 LEU A N 1
ATOM 763 C CA . LEU A 1 99 ? 1.403 -5.315 -13.643 1.00 92.31 99 LEU A CA 1
ATOM 764 C C . LEU A 1 99 ? 0.459 -6.487 -13.365 1.00 92.31 99 LEU A C 1
ATOM 766 O O . LEU A 1 99 ? 0.043 -6.667 -12.220 1.00 92.31 99 LEU A O 1
ATOM 770 N N . LEU A 1 100 ? 0.143 -7.296 -14.379 1.00 93.12 100 LEU A N 1
ATOM 771 C CA . LEU A 1 100 ? -0.689 -8.487 -14.216 1.00 93.12 100 LEU A CA 1
ATOM 772 C C . LEU A 1 100 ? -0.022 -9.523 -13.308 1.00 93.12 100 LEU A C 1
ATOM 774 O O . LEU A 1 100 ? -0.671 -10.007 -12.384 1.00 93.12 100 LEU A O 1
ATOM 778 N N . MET A 1 101 ? 1.267 -9.812 -13.508 1.00 92.62 101 MET A N 1
ATOM 779 C CA . MET A 1 101 ? 2.020 -10.745 -12.663 1.00 92.62 101 MET A CA 1
ATOM 780 C C . MET A 1 101 ? 2.082 -10.261 -11.212 1.00 92.62 101 MET A C 1
ATOM 782 O O . MET A 1 101 ? 1.763 -11.019 -10.300 1.00 92.62 101 MET A O 1
ATOM 786 N N . LEU A 1 102 ? 2.408 -8.983 -10.989 1.00 92.94 102 LEU A N 1
ATOM 787 C CA . LEU A 1 102 ? 2.423 -8.398 -9.645 1.00 92.94 102 LEU A CA 1
ATOM 788 C C . LEU A 1 102 ? 1.052 -8.474 -8.966 1.00 92.94 102 LEU A C 1
ATOM 790 O O . LEU A 1 102 ? 0.956 -8.842 -7.794 1.00 92.94 102 LEU A O 1
ATOM 794 N N . THR A 1 103 ? -0.009 -8.145 -9.705 1.00 92.56 103 THR A N 1
ATOM 795 C CA . THR A 1 103 ? -1.385 -8.187 -9.198 1.00 92.56 103 THR A CA 1
ATOM 796 C C . THR A 1 103 ? -1.804 -9.617 -8.875 1.00 92.56 103 THR A C 1
ATOM 798 O O . THR A 1 103 ? -2.417 -9.842 -7.836 1.00 92.56 103 THR A O 1
ATOM 801 N N . ALA A 1 104 ? -1.441 -10.589 -9.714 1.00 94.50 104 ALA A N 1
ATOM 802 C CA . ALA A 1 104 ? -1.729 -12.001 -9.489 1.00 94.50 104 ALA A CA 1
ATOM 803 C C . ALA A 1 104 ? -1.015 -12.529 -8.237 1.00 94.50 104 ALA A C 1
ATOM 805 O O . ALA A 1 104 ? -1.667 -13.079 -7.350 1.00 94.50 104 ALA A O 1
ATOM 806 N N . THR A 1 105 ? 0.294 -12.292 -8.108 1.00 92.81 105 THR A N 1
ATOM 807 C CA . THR A 1 105 ? 1.071 -12.684 -6.921 1.00 92.81 105 THR A CA 1
ATOM 808 C C . THR A 1 105 ? 0.498 -12.054 -5.653 1.00 92.81 105 THR A C 1
ATOM 810 O O . THR A 1 105 ? 0.305 -12.729 -4.641 1.00 92.81 105 THR A O 1
ATOM 813 N N . LEU A 1 106 ? 0.170 -10.761 -5.704 1.00 92.50 106 LEU A N 1
ATOM 814 C CA . LEU A 1 106 ? -0.439 -10.060 -4.582 1.00 92.50 106 LEU A CA 1
ATOM 815 C C . LEU A 1 106 ? -1.825 -10.619 -4.239 1.00 92.50 106 LEU A C 1
ATOM 817 O O . LEU A 1 106 ? -2.123 -10.809 -3.063 1.00 92.50 106 LEU A O 1
ATOM 821 N N . ALA A 1 107 ? -2.661 -10.914 -5.235 1.00 91.25 107 ALA A N 1
ATOM 822 C CA . ALA A 1 107 ? -3.980 -11.501 -5.021 1.00 91.25 107 ALA A CA 1
ATOM 823 C C . ALA A 1 107 ? -3.881 -12.875 -4.344 1.00 91.25 107 ALA A C 1
ATOM 825 O O . ALA A 1 107 ? -4.651 -13.150 -3.424 1.00 91.25 107 ALA A O 1
ATOM 826 N N . ILE A 1 108 ? -2.900 -13.698 -4.731 1.00 91.50 108 ILE A N 1
ATOM 827 C CA . ILE A 1 108 ? -2.612 -14.984 -4.082 1.00 91.50 108 ILE A CA 1
ATOM 828 C C . ILE A 1 108 ? -2.228 -14.765 -2.613 1.00 91.50 108 ILE A C 1
ATOM 830 O O . ILE A 1 108 ? -2.823 -15.378 -1.728 1.00 91.50 108 ILE A O 1
ATOM 834 N N . LEU A 1 109 ? -1.297 -13.850 -2.323 1.00 89.69 109 LEU A N 1
ATOM 835 C CA . LEU A 1 109 ? -0.901 -13.542 -0.943 1.00 89.69 109 LEU A CA 1
ATOM 836 C C . LEU A 1 109 ? -2.079 -13.020 -0.111 1.00 89.69 109 LEU A C 1
ATOM 838 O O . LEU A 1 109 ? -2.289 -13.466 1.014 1.00 89.69 109 LEU A O 1
ATOM 842 N N . VAL A 1 110 ? -2.894 -12.120 -0.661 1.00 88.00 110 VAL A N 1
ATOM 843 C CA . VAL A 1 110 ? -4.084 -11.595 0.022 1.00 88.00 110 VAL A CA 1
ATOM 844 C C . VAL A 1 110 ? -5.118 -12.696 0.259 1.00 88.00 110 VAL A C 1
ATOM 846 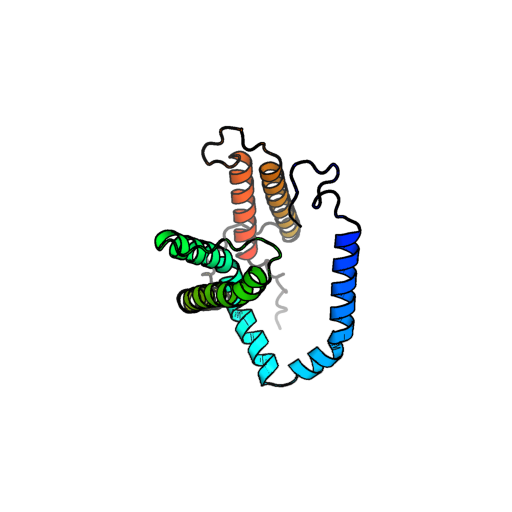O O . VAL A 1 110 ? -5.725 -12.725 1.326 1.00 88.00 110 VAL A O 1
ATOM 849 N N . ALA A 1 111 ? -5.306 -13.629 -0.675 1.00 87.00 111 ALA A N 1
ATOM 850 C CA . ALA A 1 111 ? -6.205 -14.765 -0.481 1.00 87.00 111 ALA A CA 1
ATOM 851 C C . ALA A 1 111 ? -5.720 -15.698 0.644 1.00 87.00 111 ALA A C 1
ATOM 853 O O . ALA A 1 111 ? -6.532 -16.179 1.436 1.00 87.00 111 ALA A O 1
ATOM 854 N N . LEU A 1 112 ? -4.403 -15.903 0.756 1.00 85.69 112 LEU A N 1
ATOM 855 C CA . LEU A 1 112 ? -3.790 -16.731 1.797 1.00 85.69 112 LEU A CA 1
ATOM 856 C C . LEU A 1 112 ? -3.810 -16.053 3.181 1.00 85.69 112 LEU A C 1
ATOM 858 O O . LEU A 1 112 ? -4.177 -16.683 4.175 1.00 85.69 112 LEU A O 1
ATOM 862 N N . PHE A 1 113 ? -3.452 -14.767 3.264 1.00 82.38 113 PHE A N 1
ATOM 863 C CA . PHE A 1 113 ? -3.252 -14.056 4.537 1.00 82.38 113 PHE A CA 1
ATOM 864 C C . PHE A 1 113 ? -4.436 -13.185 4.977 1.00 82.38 113 PHE A C 1
ATOM 866 O O . PHE A 1 113 ? -4.659 -12.999 6.179 1.00 82.38 113 PHE A O 1
ATOM 873 N N . GLY A 1 114 ? -5.257 -12.710 4.043 1.00 78.31 114 GLY A N 1
ATOM 874 C CA . GLY A 1 114 ? -6.429 -11.871 4.312 1.00 78.31 114 GLY A CA 1
ATOM 875 C C . GLY A 1 114 ? -7.400 -12.470 5.340 1.00 78.31 114 GLY A C 1
ATOM 876 O O . GLY A 1 114 ? -7.777 -11.775 6.289 1.00 78.31 114 GLY A O 1
ATOM 877 N N . PRO A 1 115 ? -7.759 -13.769 5.273 1.00 75.12 115 PRO A N 1
ATOM 878 C CA . PRO A 1 115 ? -8.635 -14.389 6.267 1.00 75.12 115 PRO A CA 1
ATOM 879 C C . PRO A 1 115 ? -8.067 -14.389 7.694 1.00 75.12 115 PRO A C 1
ATOM 881 O O . PRO A 1 115 ? -8.836 -14.428 8.658 1.00 75.12 115 PRO A O 1
ATOM 884 N N . ILE A 1 116 ? -6.741 -14.373 7.853 1.00 74.56 116 ILE A N 1
ATOM 885 C CA . ILE A 1 116 ? -6.070 -14.358 9.161 1.00 74.56 116 ILE A CA 1
ATOM 886 C C . ILE A 1 116 ? -6.117 -12.943 9.745 1.00 74.56 116 ILE A C 1
ATOM 888 O O . ILE A 1 116 ? -6.463 -12.753 10.916 1.00 74.56 116 ILE A O 1
ATOM 892 N N . GLU A 1 117 ? -5.822 -11.942 8.920 1.00 70.50 117 GLU A N 1
ATOM 893 C CA . GLU A 1 117 ? -5.775 -10.535 9.319 1.00 70.50 117 GLU A CA 1
ATOM 894 C C . GLU A 1 117 ? -7.173 -9.973 9.629 1.00 70.50 117 GLU A C 1
ATOM 896 O O . GLU A 1 117 ? -7.373 -9.330 10.666 1.00 70.50 117 GLU A O 1
ATOM 901 N N . ILE A 1 118 ? -8.183 -10.317 8.820 1.00 68.88 118 ILE A N 1
ATOM 902 C CA . ILE A 1 118 ? -9.582 -9.903 9.032 1.00 68.88 118 ILE A CA 1
ATOM 903 C C . ILE A 1 118 ? -10.165 -10.519 10.316 1.00 68.88 118 ILE A C 1
ATOM 905 O O . ILE A 1 118 ? -10.905 -9.861 11.056 1.00 68.88 118 ILE A O 1
ATOM 909 N N . ARG A 1 119 ? -9.818 -11.772 10.641 1.00 64.56 119 ARG A N 1
ATOM 910 C CA . ARG A 1 119 ? -10.277 -12.416 11.887 1.00 64.56 119 ARG A CA 1
ATOM 911 C C . ARG A 1 119 ? -9.631 -11.803 13.126 1.00 64.56 119 ARG A C 1
ATOM 913 O O . ARG A 1 119 ? -10.296 -11.679 14.156 1.00 64.56 119 ARG A O 1
ATOM 920 N N . ARG A 1 120 ? -8.357 -11.403 13.052 1.00 61.66 120 ARG A N 1
ATOM 921 C CA . ARG A 1 120 ? -7.653 -10.744 14.167 1.00 61.66 120 ARG A CA 1
ATOM 922 C C . ARG A 1 120 ? -8.216 -9.352 14.455 1.00 61.66 120 ARG A C 1
ATOM 924 O O . ARG A 1 120 ? -8.416 -9.024 15.624 1.00 61.66 120 ARG A O 1
ATOM 931 N N . SER A 1 121 ? -8.558 -8.576 13.426 1.00 61.81 121 SER A N 1
ATOM 932 C CA . SER A 1 121 ? -9.189 -7.260 13.607 1.00 61.81 121 SER A CA 1
ATOM 933 C C . SER A 1 121 ? -10.592 -7.366 14.229 1.00 61.81 121 SER A C 1
ATOM 935 O O . SER A 1 121 ? -10.922 -6.607 15.144 1.00 61.81 121 SER A O 1
ATOM 937 N N . HIS A 1 122 ? -11.389 -8.369 13.838 1.00 58.97 122 HIS A N 1
ATOM 938 C CA . HIS A 1 122 ? -12.688 -8.651 14.466 1.00 58.97 122 HIS A CA 1
ATOM 939 C C . HIS A 1 122 ? -12.562 -9.151 15.913 1.00 58.97 122 HIS A C 1
ATOM 941 O O . HIS A 1 122 ? -13.341 -8.743 16.776 1.00 58.97 122 HIS A O 1
ATOM 947 N N . ARG A 1 123 ? -11.562 -9.991 16.220 1.00 56.34 123 ARG A N 1
ATOM 948 C CA . ARG A 1 123 ? -11.284 -10.433 17.600 1.00 56.34 123 ARG A CA 1
ATOM 949 C C . ARG A 1 123 ? -10.794 -9.295 18.495 1.00 56.34 123 ARG A C 1
ATOM 951 O O . ARG A 1 123 ? -11.181 -9.257 19.652 1.00 56.34 123 ARG A O 1
ATOM 958 N N . SER A 1 124 ? -10.019 -8.346 17.970 1.00 56.91 124 SER A N 1
ATOM 959 C CA . SER A 1 124 ? -9.583 -7.156 18.716 1.00 56.91 124 SER A CA 1
ATOM 960 C C . SER A 1 124 ? -10.744 -6.212 19.066 1.00 56.91 124 SER A C 1
ATOM 962 O O . SER A 1 124 ? -10.723 -5.581 20.122 1.00 56.91 124 SER A O 1
ATOM 964 N N . ARG A 1 125 ? -11.793 -6.157 18.230 1.00 56.50 125 ARG A N 1
ATOM 965 C CA . ARG A 1 125 ? -13.032 -5.410 18.521 1.00 56.50 125 ARG A CA 1
ATOM 966 C C . ARG A 1 125 ? -13.873 -6.025 19.642 1.00 56.50 125 ARG A C 1
ATOM 968 O O . ARG A 1 125 ? -14.610 -5.293 20.304 1.00 56.50 125 ARG A O 1
ATOM 975 N N . ARG A 1 126 ? -13.747 -7.330 19.912 1.00 53.41 126 ARG A N 1
ATOM 976 C CA . ARG A 1 126 ? -14.234 -7.910 21.171 1.00 53.41 126 ARG A CA 1
ATOM 977 C C . ARG A 1 126 ? -13.298 -7.439 22.281 1.00 53.41 126 ARG A C 1
ATOM 979 O O . ARG A 1 126 ? -12.249 -8.032 22.506 1.00 53.41 126 ARG A O 1
ATOM 986 N N . ARG A 1 127 ? -13.671 -6.342 22.949 1.00 54.56 127 ARG A N 1
ATOM 987 C CA . ARG A 1 127 ? -12.952 -5.842 24.129 1.00 54.56 127 ARG A CA 1
ATOM 988 C C . ARG A 1 127 ? -12.667 -7.018 25.074 1.00 54.56 127 ARG A C 1
ATOM 990 O O . ARG A 1 127 ? -13.610 -7.754 25.381 1.00 54.56 127 ARG A O 1
ATOM 997 N N . PRO A 1 128 ? -11.423 -7.210 25.545 1.00 52.50 128 PRO A N 1
ATOM 998 C CA . PRO A 1 128 ? -11.162 -8.186 26.588 1.00 52.50 128 PRO A CA 1
ATOM 999 C C . PRO A 1 128 ? -12.015 -7.799 27.798 1.00 52.50 128 PRO A C 1
ATOM 1001 O O . PRO A 1 128 ? -11.895 -6.697 28.338 1.00 52.50 128 PRO A O 1
ATOM 1004 N N . ARG A 1 129 ? -12.942 -8.681 28.173 1.00 54.19 129 ARG A N 1
ATOM 1005 C CA . ARG A 1 129 ? -13.757 -8.542 29.378 1.00 54.19 129 ARG A CA 1
ATOM 1006 C C . ARG A 1 129 ? -12.834 -8.902 30.539 1.00 54.19 129 ARG A C 1
ATOM 1008 O O . ARG A 1 129 ? -12.740 -10.061 30.922 1.00 54.19 129 ARG A O 1
ATOM 1015 N N . TRP A 1 130 ? -12.040 -7.932 30.985 1.00 51.88 130 TRP A N 1
ATOM 1016 C CA . TRP A 1 130 ? -11.112 -8.142 32.090 1.00 51.88 130 TRP A CA 1
ATOM 1017 C C . TRP A 1 130 ? -11.896 -8.528 33.353 1.00 51.88 130 TRP A C 1
ATOM 1019 O O . TRP A 1 130 ? -12.909 -7.884 33.648 1.00 51.88 130 TRP A O 1
ATOM 1029 N N . PRO A 1 131 ? -11.445 -9.544 34.111 1.00 49.59 131 PRO A N 1
ATOM 1030 C CA . PRO A 1 131 ? -11.941 -9.765 35.457 1.00 49.59 131 PRO A CA 1
ATOM 1031 C C . PRO A 1 131 ? -11.664 -8.511 36.291 1.00 49.59 131 PRO A C 1
ATOM 1033 O O . PRO A 1 131 ? -10.573 -7.940 36.244 1.00 49.59 131 PRO A O 1
ATOM 1036 N N . ALA A 1 132 ? -12.663 -8.073 37.057 1.00 54.34 132 ALA A N 1
ATOM 1037 C CA . ALA A 1 132 ? -12.661 -6.826 37.825 1.00 54.34 132 ALA A CA 1
ATOM 1038 C C . ALA A 1 132 ? -11.556 -6.725 38.906 1.00 54.34 132 ALA A C 1
ATOM 1040 O O . ALA A 1 132 ? -11.472 -5.700 39.588 1.00 54.34 132 ALA A O 1
ATOM 1041 N N . THR A 1 133 ? -10.734 -7.768 39.048 1.00 52.59 133 THR A N 1
ATOM 1042 C CA . THR A 1 133 ? -9.682 -7.972 40.049 1.00 52.59 133 THR A CA 1
ATOM 1043 C C . THR A 1 133 ? -8.288 -7.529 39.590 1.00 52.59 133 THR A C 1
ATOM 1045 O O . THR A 1 133 ? -7.423 -7.337 40.432 1.00 52.59 133 THR A O 1
ATOM 1048 N N . ALA A 1 134 ? -8.070 -7.253 38.296 1.00 48.38 134 ALA A N 1
ATOM 1049 C CA . ALA A 1 134 ? -6.824 -6.649 37.791 1.00 48.38 134 ALA A CA 1
ATOM 1050 C C . ALA A 1 134 ? -6.845 -5.103 37.811 1.00 48.38 134 ALA A C 1
ATOM 1052 O O . ALA A 1 134 ? -6.131 -4.444 37.055 1.00 48.38 134 ALA A O 1
ATOM 1053 N N . ARG A 1 135 ? -7.679 -4.499 38.670 1.00 49.56 135 ARG A N 1
ATOM 1054 C CA . ARG A 1 135 ? -7.619 -3.067 39.004 1.00 49.56 135 ARG A CA 1
ATOM 1055 C C . ARG A 1 135 ? -6.450 -2.825 39.965 1.00 49.56 135 ARG A C 1
ATOM 1057 O O . ARG A 1 135 ? -6.647 -2.514 41.132 1.00 49.56 135 ARG A O 1
ATOM 1064 N N . GLY A 1 136 ? -5.224 -3.002 39.474 1.00 50.25 136 GLY A N 1
ATOM 1065 C CA . GLY A 1 136 ? -4.044 -2.465 40.152 1.00 50.25 136 GLY A CA 1
ATOM 1066 C C . GLY A 1 136 ? -4.096 -0.927 40.186 1.00 50.25 136 GLY A C 1
ATOM 1067 O O . GLY A 1 136 ? -4.844 -0.329 39.403 1.00 50.25 136 GLY A O 1
ATOM 1068 N N . PRO A 1 137 ? -3.302 -0.266 41.047 1.00 47.38 137 PRO A N 1
ATOM 1069 C CA . PRO A 1 137 ? -3.315 1.183 41.270 1.00 47.38 137 PRO A CA 1
ATOM 1070 C C . PRO A 1 137 ? -2.680 1.978 40.113 1.00 47.38 137 PRO A C 1
ATOM 1072 O O . PRO A 1 137 ? -1.901 2.899 40.315 1.00 47.38 137 PRO A O 1
ATOM 1075 N N . VAL A 1 138 ? -3.037 1.664 38.867 1.00 51.47 138 VAL A N 1
ATOM 1076 C CA . VAL A 1 138 ? -2.703 2.464 37.678 1.00 51.47 138 VAL A CA 1
ATOM 1077 C C . VAL A 1 138 ? -3.927 3.303 37.289 1.00 51.47 138 VAL A C 1
ATOM 1079 O O . VAL A 1 138 ? -4.297 3.467 36.125 1.00 51.47 138 VAL A O 1
ATOM 1082 N N . ALA A 1 139 ? -4.569 3.877 38.306 1.00 52.75 139 ALA A N 1
ATOM 1083 C CA . ALA A 1 139 ? -5.409 5.055 38.173 1.00 52.75 139 ALA A CA 1
ATOM 1084 C C . ALA A 1 139 ? -4.491 6.286 38.086 1.00 52.75 139 ALA A C 1
ATOM 1086 O O . ALA A 1 139 ? -4.513 7.169 38.939 1.00 52.75 139 ALA A O 1
ATOM 1087 N N . VAL A 1 140 ? -3.631 6.331 37.061 1.00 54.09 140 VAL A N 1
ATOM 1088 C CA . VAL A 1 140 ? -2.887 7.555 36.746 1.00 54.09 140 VAL A CA 1
ATOM 1089 C C . VAL A 1 140 ? -3.942 8.617 36.464 1.00 54.09 140 VAL A C 1
ATOM 1091 O O . VAL A 1 140 ? -4.808 8.397 35.609 1.00 54.09 140 VAL A O 1
ATOM 1094 N N . ARG A 1 141 ? -3.917 9.704 37.248 1.00 61.97 141 ARG A N 1
ATOM 1095 C CA . ARG A 1 141 ? -4.930 10.770 37.255 1.00 61.97 141 ARG A CA 1
ATOM 1096 C C . ARG A 1 141 ? -5.372 11.078 35.812 1.00 61.97 141 ARG A C 1
ATOM 1098 O O . ARG A 1 141 ? -4.508 11.201 34.944 1.00 61.97 141 ARG A O 1
ATOM 1105 N N . PRO A 1 142 ? -6.677 11.208 35.519 1.00 60.56 142 PRO A N 1
ATOM 1106 C CA . PRO A 1 142 ? -7.201 11.259 34.146 1.00 60.56 142 PRO A CA 1
ATOM 1107 C C . PRO A 1 142 ? -6.570 12.352 33.262 1.00 60.56 142 PRO A C 1
ATOM 1109 O O . PRO A 1 142 ? -6.496 12.180 32.048 1.00 60.56 142 PRO A O 1
ATOM 1112 N N . TRP A 1 143 ? -6.038 13.419 33.864 1.00 63.66 143 TRP A N 1
ATOM 1113 C CA . TRP A 1 143 ? -5.330 14.509 33.186 1.00 63.66 143 TRP A CA 1
ATOM 1114 C C . TRP A 1 143 ? -3.866 14.194 32.804 1.00 63.66 143 TRP A C 1
ATOM 1116 O O . TRP A 1 143 ? -3.333 14.814 31.891 1.00 63.66 143 TRP A O 1
ATOM 1126 N N . LEU A 1 144 ? -3.217 13.205 33.431 1.00 71.00 144 LEU A N 1
ATOM 1127 C CA . LEU A 1 144 ? -1.840 12.777 33.116 1.00 71.00 144 LEU A CA 1
ATOM 1128 C C . LEU A 1 144 ? -1.770 11.825 31.912 1.00 71.00 144 LEU A C 1
ATOM 1130 O O . LEU A 1 144 ? -0.737 11.707 31.258 1.00 71.00 144 LEU A O 1
ATOM 1134 N N . ARG A 1 145 ? -2.875 11.145 31.594 1.00 67.50 145 ARG A N 1
ATOM 1135 C CA . ARG A 1 145 ? -2.976 10.217 30.459 1.00 67.50 145 ARG A CA 1
ATOM 1136 C C . ARG A 1 145 ? -2.739 10.860 29.081 1.00 67.50 145 ARG A C 1
ATOM 1138 O O . ARG A 1 145 ? -1.973 10.270 28.319 1.00 67.50 145 ARG A O 1
ATOM 1145 N N . PRO A 1 146 ? -3.339 12.015 28.718 1.00 73.06 146 PRO A N 1
ATOM 1146 C CA . PRO A 1 146 ? -3.039 12.662 27.438 1.00 73.06 146 PRO A CA 1
ATOM 1147 C C . PRO A 1 146 ? -1.576 13.112 27.359 1.00 73.06 146 PRO A C 1
ATOM 1149 O O . PRO A 1 146 ? -0.949 12.943 26.318 1.00 73.06 146 PRO A O 1
ATOM 1152 N N . LEU A 1 147 ? -1.007 13.594 28.468 1.00 80.56 147 LEU A N 1
ATOM 1153 C CA . LEU A 1 147 ? 0.388 14.031 28.542 1.00 80.56 147 LEU A CA 1
ATOM 1154 C C . LEU A 1 147 ? 1.347 12.854 28.294 1.00 80.56 147 LEU A C 1
ATOM 1156 O O . LEU A 1 147 ? 2.230 12.947 27.447 1.00 80.56 147 LEU A O 1
ATOM 1160 N N . LEU A 1 148 ? 1.098 11.700 28.923 1.00 76.56 148 LEU A N 1
ATOM 1161 C CA . LEU A 1 148 ? 1.849 10.463 28.668 1.00 76.56 148 LEU A CA 1
ATOM 1162 C C . LEU A 1 148 ? 1.707 9.961 27.223 1.00 76.56 148 LEU A C 1
ATOM 1164 O O . LEU A 1 148 ? 2.676 9.465 26.653 1.00 76.56 148 LEU A O 1
ATOM 1168 N N . ALA A 1 149 ? 0.527 10.097 26.611 1.00 75.06 149 ALA A N 1
ATOM 1169 C CA . ALA A 1 149 ? 0.315 9.707 25.217 1.00 75.06 149 ALA A CA 1
ATOM 1170 C C . ALA A 1 149 ? 1.090 10.604 24.237 1.00 75.06 149 ALA A C 1
ATOM 1172 O O . ALA A 1 149 ? 1.687 10.090 23.289 1.00 75.06 149 ALA A O 1
ATOM 1173 N N . VAL A 1 150 ? 1.107 11.920 24.482 1.00 80.25 150 VAL A N 1
ATOM 1174 C CA . VAL A 1 150 ? 1.863 12.901 23.687 1.00 80.25 150 VAL A CA 1
ATOM 1175 C C . VAL A 1 150 ? 3.366 12.677 23.841 1.00 80.25 150 VAL A C 1
ATOM 1177 O O . VAL A 1 150 ? 4.065 12.602 22.835 1.00 80.25 150 VAL A O 1
ATOM 1180 N N . VAL A 1 151 ? 3.860 12.483 25.068 1.00 80.56 151 VAL A N 1
ATOM 1181 C CA . VAL A 1 151 ? 5.283 12.201 25.329 1.00 80.56 151 VAL A CA 1
ATOM 1182 C C . VAL A 1 151 ? 5.719 10.892 24.671 1.00 80.56 151 VAL A C 1
ATOM 1184 O O . VAL A 1 151 ? 6.755 10.855 24.014 1.00 80.56 151 VAL A O 1
ATOM 1187 N N . ALA A 1 152 ? 4.913 9.829 24.766 1.00 73.62 152 ALA A N 1
ATOM 1188 C CA . ALA A 1 152 ? 5.213 8.559 24.107 1.00 73.62 152 ALA A CA 1
ATOM 1189 C C . ALA A 1 152 ? 5.237 8.684 22.573 1.00 73.62 152 ALA A C 1
ATOM 1191 O O . ALA A 1 152 ? 6.078 8.070 21.921 1.00 73.62 152 ALA A O 1
ATOM 1192 N N . LEU A 1 153 ? 4.341 9.489 21.989 1.00 75.94 153 LEU A N 1
ATOM 1193 C CA . LEU A 1 153 ? 4.338 9.763 20.551 1.00 75.94 153 LEU A CA 1
ATOM 1194 C C . LEU A 1 153 ? 5.577 10.565 20.125 1.00 75.94 153 LEU A C 1
ATOM 1196 O O . LEU A 1 153 ? 6.211 10.216 19.132 1.00 75.94 153 LEU A O 1
ATOM 1200 N N . ALA A 1 154 ? 5.935 11.601 20.886 1.00 78.00 154 ALA A N 1
ATOM 1201 C CA . ALA A 1 154 ? 7.122 12.411 20.633 1.00 78.00 154 ALA A CA 1
ATOM 1202 C C . ALA A 1 154 ? 8.405 11.570 20.718 1.00 78.00 154 ALA A C 1
ATOM 1204 O O . ALA A 1 154 ? 9.254 11.670 19.839 1.00 78.00 154 ALA A O 1
ATOM 1205 N N . ALA A 1 155 ? 8.509 10.679 21.707 1.00 73.69 155 ALA A N 1
ATOM 1206 C CA . ALA A 1 155 ? 9.633 9.754 21.844 1.00 73.69 155 ALA A CA 1
ATOM 1207 C C . ALA A 1 155 ? 9.759 8.800 20.640 1.00 73.69 155 ALA A C 1
ATOM 1209 O O . ALA A 1 155 ? 10.857 8.604 20.127 1.00 73.69 155 ALA A O 1
ATOM 1210 N N . ILE A 1 156 ? 8.640 8.255 20.141 1.00 72.19 156 ILE A N 1
ATOM 1211 C CA . ILE A 1 156 ? 8.622 7.426 18.921 1.00 72.19 156 ILE A CA 1
ATOM 1212 C C . ILE A 1 156 ? 9.092 8.236 17.705 1.00 72.19 156 ILE A C 1
ATOM 1214 O O . ILE A 1 156 ? 9.909 7.749 16.928 1.00 72.19 156 ILE A O 1
ATOM 1218 N N . ALA A 1 157 ? 8.591 9.462 17.533 1.00 72.69 157 ALA A N 1
ATOM 1219 C CA . ALA A 1 157 ? 8.956 10.315 16.404 1.00 72.69 157 ALA A CA 1
ATOM 1220 C C . ALA A 1 157 ? 10.442 10.708 16.433 1.00 72.69 157 ALA A C 1
ATOM 1222 O O . ALA A 1 157 ? 11.110 10.627 15.405 1.00 72.69 157 ALA A O 1
ATOM 1223 N N . LEU A 1 158 ? 10.968 11.068 17.608 1.00 75.81 158 LEU A N 1
ATOM 1224 C CA . LEU A 1 158 ? 12.381 11.396 17.804 1.00 75.81 158 LEU A CA 1
ATOM 1225 C C . LEU A 1 158 ? 13.287 10.185 17.557 1.00 75.81 158 LEU A C 1
ATOM 1227 O O . LEU A 1 158 ? 14.300 10.331 16.891 1.00 75.81 158 LEU A O 1
ATOM 1231 N N . ALA A 1 159 ? 12.900 8.988 18.006 1.00 69.88 159 ALA A N 1
ATOM 1232 C CA . ALA A 1 159 ? 13.651 7.761 17.735 1.00 69.88 159 ALA A CA 1
ATOM 1233 C C . ALA A 1 159 ? 13.702 7.417 16.235 1.00 69.88 159 ALA A C 1
ATOM 1235 O O . ALA A 1 159 ? 14.736 6.999 15.719 1.00 69.88 159 ALA A O 1
ATOM 1236 N N . LEU A 1 160 ? 12.591 7.604 15.517 1.00 70.56 160 LEU A N 1
ATOM 1237 C CA . LEU A 1 160 ? 12.549 7.399 14.067 1.00 70.56 160 LEU A CA 1
ATOM 1238 C C . LEU A 1 160 ? 13.378 8.447 13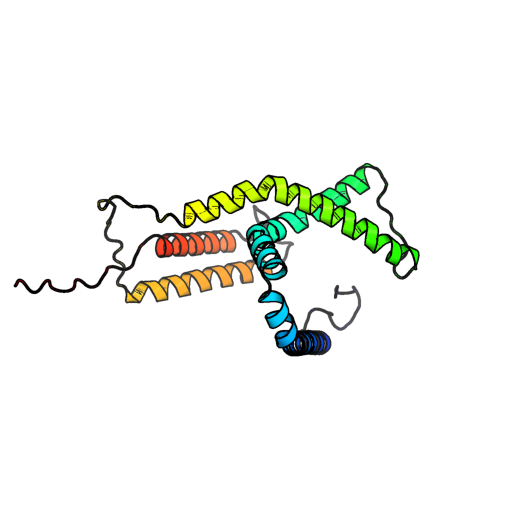.316 1.00 70.56 160 LEU A C 1
ATOM 1240 O O . LEU A 1 160 ? 14.022 8.110 12.323 1.00 70.56 160 LEU A O 1
ATOM 1244 N N . LEU A 1 161 ? 13.366 9.694 13.792 1.00 75.56 161 LEU A N 1
ATOM 1245 C CA . LEU A 1 161 ? 14.176 10.773 13.237 1.00 75.56 161 LEU A CA 1
ATOM 1246 C C . LEU A 1 161 ? 15.669 10.508 13.455 1.00 75.56 161 LEU A C 1
ATOM 1248 O O . LEU A 1 161 ? 16.431 10.597 12.502 1.00 75.56 161 LEU A O 1
ATOM 1252 N N . ASP A 1 162 ? 16.063 10.110 14.663 1.00 72.38 162 ASP A N 1
ATOM 1253 C CA . ASP A 1 162 ? 17.439 9.736 15.000 1.00 72.38 162 ASP A CA 1
ATOM 1254 C C . ASP A 1 162 ? 17.934 8.593 14.101 1.00 72.38 162 ASP A C 1
ATOM 1256 O O . ASP A 1 162 ? 18.922 8.738 13.386 1.00 72.38 162 ASP A O 1
ATOM 1260 N N . ASN A 1 163 ? 17.154 7.514 13.979 1.00 71.31 163 ASN A N 1
ATOM 1261 C CA . ASN A 1 163 ? 17.439 6.429 13.036 1.00 71.31 163 ASN A CA 1
ATOM 1262 C C . ASN A 1 163 ? 17.579 6.898 11.575 1.00 71.31 163 ASN A C 1
ATOM 1264 O O . ASN A 1 163 ? 18.342 6.315 10.810 1.00 71.31 163 ASN A O 1
ATOM 1268 N N . SER A 1 164 ? 16.835 7.927 11.166 1.00 67.81 164 SER A N 1
ATOM 1269 C CA . SER A 1 164 ? 16.931 8.476 9.811 1.00 67.81 164 SER A CA 1
ATOM 1270 C C . SER A 1 164 ? 18.174 9.340 9.593 1.00 67.81 164 SER A C 1
ATOM 1272 O O . SER A 1 164 ? 18.552 9.549 8.439 1.00 67.81 164 SER A O 1
ATOM 1274 N N . LEU A 1 165 ? 18.756 9.888 10.660 1.00 73.06 165 LEU A N 1
ATOM 1275 C CA . LEU A 1 165 ? 19.904 10.792 10.605 1.00 73.06 165 LEU A CA 1
ATOM 1276 C C . LEU A 1 165 ? 21.234 10.065 10.840 1.00 73.06 165 LEU A C 1
ATOM 1278 O O . LEU A 1 165 ? 22.272 10.570 10.417 1.00 73.06 165 LEU A O 1
ATOM 1282 N N . VAL A 1 166 ? 21.212 8.881 11.463 1.00 67.94 166 VAL A N 1
ATOM 1283 C CA . VAL A 1 166 ? 22.417 8.075 11.698 1.00 67.94 166 VAL A CA 1
ATOM 1284 C C . VAL A 1 166 ? 23.025 7.598 10.365 1.00 67.94 166 VAL A C 1
ATOM 1286 O O . VAL A 1 166 ? 22.347 6.934 9.570 1.00 67.94 166 VAL A O 1
ATOM 1289 N N . PRO A 1 167 ? 24.310 7.907 10.094 1.00 63.78 167 PRO A N 1
ATOM 1290 C CA . PRO A 1 167 ? 25.013 7.424 8.910 1.00 63.78 167 PRO A CA 1
ATOM 1291 C C . PRO A 1 167 ? 25.070 5.890 8.875 1.00 63.78 167 PRO A C 1
ATOM 1293 O O . PRO A 1 167 ? 25.428 5.245 9.857 1.00 63.78 167 PRO A O 1
ATOM 1296 N N . ARG A 1 168 ? 24.795 5.280 7.713 1.00 57.00 168 ARG A N 1
ATOM 1297 C CA . ARG A 1 168 ? 24.771 3.808 7.534 1.00 57.00 168 ARG A CA 1
ATOM 1298 C C . ARG A 1 168 ? 26.122 3.102 7.726 1.00 57.00 168 ARG A C 1
ATOM 1300 O O . ARG A 1 168 ? 26.197 1.886 7.587 1.00 57.00 168 ARG A O 1
ATOM 1307 N N . THR A 1 169 ? 27.182 3.859 7.977 1.00 59.91 169 THR A N 1
ATOM 1308 C CA . THR A 1 169 ? 28.548 3.376 8.187 1.00 59.91 169 THR A CA 1
ATOM 1309 C C . THR A 1 169 ? 28.871 3.132 9.659 1.00 59.91 169 THR A C 1
ATOM 1311 O O . THR A 1 169 ? 29.934 2.589 9.947 1.00 59.91 169 THR A O 1
ATOM 1314 N N . GLU A 1 170 ? 27.995 3.522 10.592 1.00 55.47 170 GLU A N 1
ATOM 1315 C CA . GLU A 1 170 ? 28.208 3.218 12.006 1.00 55.47 170 GLU A CA 1
ATOM 1316 C C . GLU A 1 170 ? 27.910 1.739 12.312 1.00 55.47 170 GLU A C 1
ATOM 1318 O O . GLU A 1 170 ? 26.850 1.229 11.930 1.00 55.47 170 GLU A O 1
ATOM 1323 N N . PRO A 1 171 ? 28.817 1.027 13.011 1.00 55.19 171 PRO A N 1
ATOM 1324 C CA . PRO A 1 171 ? 28.625 -0.369 13.376 1.00 55.19 171 PRO A CA 1
ATOM 1325 C C . PRO A 1 171 ? 27.576 -0.488 14.492 1.00 55.19 171 PRO A C 1
ATOM 1327 O O . PRO A 1 171 ? 27.889 -0.595 15.674 1.00 55.19 171 PRO A O 1
ATOM 1330 N N . ALA A 1 172 ? 26.301 -0.478 14.116 1.00 61.88 172 ALA A N 1
ATOM 1331 C CA . ALA A 1 172 ? 25.205 -0.808 15.015 1.00 61.88 172 ALA A CA 1
ATOM 1332 C C . ALA A 1 172 ? 25.016 -2.333 15.079 1.00 61.88 172 ALA A C 1
ATOM 1334 O O . ALA A 1 172 ? 24.913 -2.993 14.047 1.00 61.88 172 ALA A O 1
ATOM 1335 N N . THR A 1 173 ? 24.893 -2.898 16.285 1.00 59.84 173 THR A N 1
ATOM 1336 C CA . THR A 1 173 ? 24.788 -4.355 16.535 1.00 59.84 173 THR A CA 1
ATOM 1337 C C . THR A 1 173 ? 23.668 -5.054 15.744 1.00 59.84 173 THR A C 1
ATOM 1339 O O . THR A 1 173 ? 23.785 -6.235 15.438 1.00 59.84 173 THR A O 1
ATOM 1342 N N . PHE A 1 174 ? 22.602 -4.331 15.378 1.00 58.19 174 PHE A N 1
ATOM 1343 C CA . PHE A 1 174 ? 21.483 -4.825 14.558 1.00 58.19 174 PHE A CA 1
ATOM 1344 C C . PHE A 1 174 ? 21.268 -4.018 13.260 1.00 58.19 174 PHE A C 1
ATOM 1346 O O . PHE A 1 174 ? 20.209 -4.117 12.645 1.00 58.19 174 PHE A O 1
ATOM 1353 N N . GLY A 1 175 ? 22.226 -3.173 12.856 1.00 61.81 175 GLY A N 1
ATOM 1354 C CA . GLY A 1 175 ? 22.067 -2.256 11.714 1.00 61.81 175 GLY A CA 1
ATOM 1355 C C . GLY A 1 175 ? 21.092 -1.090 11.955 1.00 61.81 175 GLY A C 1
ATOM 1356 O O . GLY A 1 175 ? 20.747 -0.378 11.016 1.00 61.81 175 GLY A O 1
ATOM 1357 N N . ILE A 1 176 ? 20.644 -0.905 13.203 1.00 59.59 176 ILE A N 1
ATOM 1358 C CA . ILE A 1 176 ? 19.743 0.158 13.675 1.00 59.59 176 ILE A CA 1
ATOM 1359 C C . ILE A 1 176 ? 20.321 0.699 14.995 1.00 59.59 176 ILE A C 1
ATOM 1361 O O . ILE A 1 176 ? 20.709 -0.120 15.837 1.00 59.59 176 ILE A O 1
ATOM 1365 N N . PRO A 1 177 ? 20.370 2.027 15.222 1.00 70.38 177 PRO A N 1
ATOM 1366 C CA . PRO A 1 177 ? 20.829 2.606 16.482 1.00 70.38 177 PRO A CA 1
ATOM 1367 C C . PRO A 1 177 ? 20.052 2.027 17.674 1.00 70.38 177 PRO A C 1
ATOM 1369 O O . PRO A 1 177 ? 18.827 2.132 17.777 1.00 70.38 177 PRO A O 1
ATOM 1372 N N . THR A 1 178 ? 20.777 1.385 18.591 1.00 72.62 178 THR A N 1
ATOM 1373 C CA . THR A 1 178 ? 20.224 0.645 19.739 1.00 72.62 178 THR A CA 1
ATOM 1374 C C . THR A 1 178 ? 19.398 1.536 20.666 1.00 72.62 178 THR A C 1
ATOM 1376 O O . THR A 1 178 ? 18.362 1.105 21.174 1.00 72.62 178 THR A O 1
ATOM 1379 N N . LEU A 1 179 ? 19.795 2.798 20.841 1.00 68.81 179 LEU A N 1
ATOM 1380 C CA . LEU A 1 179 ? 19.074 3.771 21.666 1.00 68.81 179 LEU A CA 1
ATOM 1381 C C . LEU A 1 179 ? 17.728 4.181 21.039 1.00 68.81 179 LEU A C 1
ATOM 1383 O O . LEU A 1 179 ? 16.719 4.279 21.747 1.00 68.81 179 LEU A O 1
ATOM 1387 N N . ALA A 1 180 ? 17.669 4.321 19.711 1.00 67.38 180 ALA A N 1
ATOM 1388 C CA . ALA A 1 180 ? 16.420 4.559 18.988 1.00 67.38 180 ALA A CA 1
ATOM 1389 C C . ALA A 1 180 ? 15.452 3.373 19.139 1.00 67.38 180 ALA A C 1
ATOM 1391 O O . ALA A 1 180 ? 14.264 3.565 19.405 1.00 67.38 180 ALA A O 1
ATOM 1392 N N . LEU A 1 181 ? 15.962 2.139 19.061 1.00 71.56 181 LEU A N 1
ATOM 1393 C CA . LEU A 1 181 ? 15.158 0.930 19.251 1.00 71.56 181 LEU A CA 1
ATOM 1394 C C . LEU A 1 181 ? 14.540 0.863 20.659 1.00 71.56 181 LEU A C 1
ATOM 1396 O O . LEU A 1 181 ? 13.339 0.622 20.798 1.00 71.56 181 LEU A O 1
ATOM 1400 N N . VAL A 1 182 ? 15.333 1.116 21.705 1.00 78.81 182 VAL A N 1
ATOM 1401 C CA . VAL A 1 182 ? 14.862 1.097 23.103 1.00 78.81 182 VAL A CA 1
ATOM 1402 C C . VAL A 1 182 ? 13.810 2.182 23.349 1.00 78.81 182 VAL A C 1
ATOM 1404 O O . VAL A 1 182 ? 12.758 1.910 23.940 1.00 78.81 182 VAL A O 1
ATOM 1407 N N . THR A 1 183 ? 14.047 3.395 22.846 1.00 76.44 183 THR A N 1
ATOM 1408 C CA . THR A 1 183 ? 13.105 4.520 22.956 1.00 76.44 183 THR A CA 1
ATOM 1409 C C . THR A 1 183 ? 11.787 4.214 22.237 1.00 76.44 183 THR A C 1
ATOM 1411 O O . THR A 1 183 ? 10.705 4.429 22.794 1.00 76.44 183 THR A O 1
ATOM 1414 N N . TYR A 1 184 ? 11.860 3.621 21.041 1.00 75.81 184 TYR A N 1
ATOM 1415 C CA . TYR A 1 184 ? 10.695 3.190 20.270 1.00 75.81 184 TYR A CA 1
ATOM 1416 C C . TYR A 1 184 ? 9.859 2.135 21.013 1.00 75.81 184 TYR A C 1
ATOM 1418 O O . TYR A 1 184 ? 8.650 2.313 21.189 1.00 75.81 184 TYR A O 1
ATOM 1426 N N . VAL A 1 185 ? 10.490 1.056 21.495 1.00 81.94 185 VAL A N 1
ATOM 1427 C CA . VAL A 1 185 ? 9.799 -0.041 22.201 1.00 81.94 185 VAL A CA 1
ATOM 1428 C C . VAL A 1 185 ? 9.137 0.461 23.484 1.00 81.94 185 VAL A C 1
ATOM 1430 O O . VAL A 1 185 ? 7.998 0.090 23.785 1.00 81.94 185 VAL A O 1
ATOM 1433 N N . THR A 1 186 ? 9.804 1.353 24.215 1.00 77.38 186 THR A N 1
ATOM 1434 C CA . THR A 1 186 ? 9.273 1.937 25.452 1.00 77.38 186 THR A CA 1
ATOM 1435 C C . THR A 1 186 ? 8.030 2.789 25.174 1.00 77.38 186 THR A C 1
ATOM 1437 O O . THR A 1 186 ? 6.980 2.565 25.785 1.00 77.38 186 THR A O 1
ATOM 1440 N N . GLY A 1 187 ? 8.091 3.698 24.191 1.00 70.25 187 GLY A N 1
ATOM 1441 C CA . GLY A 1 187 ? 6.943 4.517 23.783 1.00 70.25 187 GLY A CA 1
ATOM 1442 C C . GLY A 1 187 ? 5.762 3.681 23.274 1.00 70.25 187 GLY A C 1
ATOM 1443 O O . GLY A 1 187 ? 4.610 3.915 23.659 1.00 70.25 187 GLY A O 1
ATOM 1444 N N . ALA A 1 188 ? 6.036 2.644 22.474 1.00 74.38 188 ALA A N 1
ATOM 1445 C CA . ALA A 1 188 ? 5.018 1.724 21.969 1.00 74.38 188 ALA A CA 1
ATOM 1446 C C . ALA A 1 188 ? 4.333 0.935 23.101 1.00 74.38 188 ALA A C 1
ATOM 1448 O O . ALA A 1 188 ? 3.111 0.753 23.091 1.00 74.38 188 ALA A O 1
ATOM 1449 N N . THR A 1 189 ? 5.099 0.515 24.111 1.00 73.12 189 THR A N 1
ATOM 1450 C CA . THR A 1 189 ? 4.582 -0.220 25.275 1.00 73.12 189 THR A CA 1
ATOM 1451 C C . THR A 1 189 ? 3.677 0.663 26.135 1.00 73.12 189 THR A C 1
ATOM 1453 O O . THR A 1 189 ? 2.572 0.243 26.487 1.00 73.12 189 THR A O 1
ATOM 1456 N N . ILE A 1 190 ? 4.073 1.916 26.392 1.00 75.25 190 ILE A N 1
ATOM 1457 C CA . ILE A 1 190 ? 3.253 2.896 27.124 1.00 75.25 190 ILE A CA 1
ATOM 1458 C C . ILE A 1 190 ? 1.929 3.150 26.390 1.00 75.25 190 ILE A C 1
ATOM 1460 O O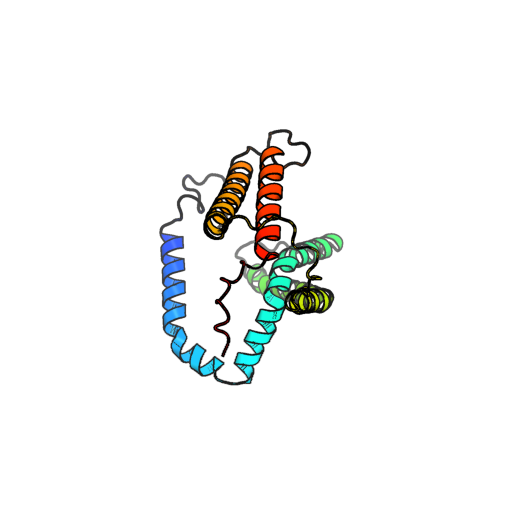 . ILE A 1 190 ? 0.861 3.087 27.003 1.00 75.25 190 ILE A O 1
ATOM 1464 N N . GLN A 1 191 ? 1.957 3.361 25.068 1.00 74.69 191 GLN A N 1
ATOM 1465 C CA . GLN A 1 191 ? 0.724 3.530 24.290 1.00 74.69 191 GLN A CA 1
ATOM 1466 C C . GLN A 1 191 ? -0.174 2.292 24.326 1.00 74.69 191 GLN A C 1
ATOM 1468 O O . GLN A 1 191 ? -1.398 2.424 24.405 1.00 74.69 191 GLN A O 1
ATOM 1473 N N . ARG A 1 192 ? 0.409 1.090 24.259 1.00 74.38 192 ARG A N 1
ATOM 1474 C CA . ARG A 1 192 ? -0.355 -0.159 24.327 1.00 74.38 192 ARG A CA 1
ATOM 1475 C C . ARG A 1 192 ? -1.084 -0.273 25.663 1.00 74.38 192 ARG A C 1
ATOM 1477 O O . ARG A 1 192 ? -2.281 -0.547 25.653 1.00 74.38 192 ARG A O 1
ATOM 1484 N N . LEU A 1 193 ? -0.399 0.017 26.770 1.00 73.88 193 LEU A N 1
ATOM 1485 C CA . LEU A 1 193 ? -0.987 0.021 28.111 1.00 73.88 193 LEU A CA 1
ATOM 1486 C C . LEU A 1 193 ? -2.110 1.060 28.233 1.00 73.88 193 LEU A C 1
ATOM 1488 O O . LEU A 1 193 ? -3.205 0.723 28.677 1.00 73.88 193 LEU A O 1
ATOM 1492 N N . LEU A 1 194 ? -1.899 2.294 27.760 1.00 71.94 194 LEU A N 1
ATOM 1493 C CA . LEU A 1 194 ? -2.920 3.351 27.800 1.00 71.94 194 LEU A CA 1
ATOM 1494 C C . LEU A 1 194 ? -4.186 2.995 27.005 1.00 71.94 194 LEU A C 1
ATOM 1496 O O . LEU A 1 194 ? -5.292 3.295 27.454 1.00 71.94 194 LEU A O 1
ATOM 1500 N N . ARG A 1 195 ? -4.052 2.330 25.848 1.00 68.38 195 ARG A N 1
ATOM 1501 C CA . ARG A 1 195 ? -5.203 1.887 25.036 1.00 68.38 195 ARG A CA 1
ATOM 1502 C C . ARG A 1 195 ? -5.986 0.750 25.691 1.00 68.38 195 ARG A C 1
ATOM 1504 O O . ARG A 1 195 ? -7.183 0.620 25.441 1.00 68.38 195 ARG A O 1
ATOM 1511 N N . THR A 1 196 ? -5.329 -0.080 26.499 1.00 65.75 196 THR A N 1
ATOM 1512 C CA . THR A 1 196 ? -5.967 -1.232 27.150 1.00 65.75 196 THR A CA 1
ATOM 1513 C C . THR A 1 196 ? -6.693 -0.892 28.451 1.00 65.75 196 THR A C 1
ATOM 1515 O O . THR A 1 196 ? -7.508 -1.699 28.891 1.00 65.75 196 THR A O 1
ATOM 1518 N N . THR A 1 197 ? -6.466 0.291 29.039 1.00 62.28 197 THR A N 1
ATOM 1519 C CA . THR A 1 197 ? -7.025 0.672 30.350 1.00 62.28 197 THR A CA 1
ATOM 1520 C C . THR A 1 197 ? -8.098 1.765 30.207 1.00 62.28 197 THR A C 1
ATOM 1522 O O . THR A 1 197 ? -7.760 2.930 29.971 1.00 62.28 197 THR A O 1
ATOM 1525 N N . PRO A 1 198 ? -9.400 1.460 30.385 1.00 60.00 198 PRO A N 1
ATOM 1526 C CA . PRO A 1 198 ? -10.465 2.465 30.342 1.00 60.00 198 PRO A CA 1
ATOM 1527 C C . PRO A 1 198 ? -10.222 3.604 31.351 1.00 60.00 198 PRO A C 1
ATOM 1529 O O . PRO A 1 198 ? -9.584 3.373 32.385 1.00 60.00 198 PRO A O 1
ATOM 1532 N N . PRO A 1 199 ? -10.663 4.844 31.070 1.00 58.94 199 PRO A N 1
ATOM 1533 C CA . PRO A 1 199 ? -10.668 5.903 32.075 1.00 58.94 199 PRO A CA 1
ATOM 1534 C C . PRO A 1 199 ? -11.628 5.530 33.208 1.00 58.94 199 PRO A C 1
ATOM 1536 O O . PRO A 1 199 ? -12.675 4.930 32.960 1.00 58.94 199 PRO A O 1
ATOM 1539 N N . ALA A 1 200 ? -11.261 5.869 34.446 1.00 59.91 200 ALA A N 1
ATOM 1540 C CA . ALA A 1 200 ? -12.164 5.733 35.580 1.00 59.91 200 ALA A CA 1
ATOM 1541 C C . ALA A 1 200 ? -13.409 6.586 35.308 1.00 59.91 200 ALA A C 1
ATOM 1543 O O . ALA A 1 200 ? -13.294 7.784 35.044 1.00 59.91 200 ALA A O 1
ATOM 1544 N N . SER A 1 201 ? -14.582 5.955 35.300 1.00 56.00 201 SER A N 1
ATOM 1545 C CA . SER A 1 201 ? -15.852 6.668 35.215 1.00 56.00 201 SER A CA 1
ATOM 1546 C C . SER A 1 201 ? -15.966 7.583 36.436 1.00 56.00 201 SER A C 1
ATOM 1548 O O . SER A 1 201 ? -15.688 7.109 37.539 1.00 56.00 201 SER A O 1
ATOM 1550 N N . PRO A 1 202 ? -16.345 8.864 36.282 1.00 57.25 202 PRO A N 1
ATOM 1551 C CA . PRO A 1 202 ? -16.701 9.673 37.436 1.00 57.25 202 PRO A CA 1
ATOM 1552 C C . PRO A 1 202 ? -17.857 8.964 38.142 1.00 57.25 202 PRO A C 1
ATOM 1554 O O . PRO A 1 202 ? -18.867 8.641 37.512 1.00 57.25 202 PRO A O 1
ATOM 1557 N N . GLU A 1 203 ? -17.676 8.632 39.419 1.00 53.62 203 GLU A N 1
ATOM 1558 C CA . GLU A 1 203 ? -18.748 8.060 40.221 1.00 53.62 203 GLU A CA 1
ATOM 1559 C C . GLU A 1 203 ? -19.887 9.078 40.269 1.00 53.62 203 GLU A C 1
ATOM 1561 O O . GLU A 1 203 ? -19.775 10.126 40.899 1.00 53.62 203 GLU A O 1
ATOM 1566 N N . HIS A 1 204 ? -20.979 8.803 39.554 1.00 49.16 204 HIS A N 1
ATOM 1567 C CA . HIS A 1 204 ? -22.218 9.528 39.775 1.00 49.16 204 HIS A CA 1
ATOM 1568 C C . HIS A 1 204 ? -22.749 9.086 41.142 1.00 49.16 204 HIS A C 1
ATOM 1570 O O . HIS A 1 204 ? -23.041 7.893 41.298 1.00 49.16 204 HIS A O 1
ATOM 1576 N N . PRO A 1 205 ? -22.865 9.992 42.133 1.00 53.41 205 PRO A N 1
ATOM 1577 C CA . PRO A 1 205 ? -23.452 9.643 43.413 1.00 53.41 205 PRO A CA 1
ATOM 1578 C C . PRO A 1 205 ? -24.870 9.141 43.150 1.00 53.41 205 PRO A C 1
ATOM 1580 O O . PRO A 1 205 ? -25.717 9.861 42.616 1.00 53.41 205 PRO A O 1
ATOM 1583 N N . ARG A 1 206 ? -25.108 7.863 43.463 1.00 55.66 206 ARG A N 1
ATOM 1584 C CA . ARG A 1 206 ? -26.444 7.274 43.444 1.00 55.66 206 ARG A CA 1
ATOM 1585 C C . ARG A 1 206 ? -27.258 8.014 44.497 1.00 55.66 206 ARG A C 1
ATOM 1587 O O . ARG A 1 206 ? -27.116 7.744 45.685 1.00 55.66 206 ARG A O 1
ATOM 1594 N N . LEU A 1 207 ? -28.068 8.971 44.057 1.00 59.25 207 LEU A N 1
ATOM 1595 C CA . LEU A 1 207 ? -29.126 9.542 44.874 1.00 59.25 207 LEU A CA 1
ATOM 1596 C C . LEU A 1 207 ? -30.089 8.397 45.199 1.00 59.25 207 LEU A C 1
ATOM 1598 O O . LEU A 1 207 ? -30.814 7.923 44.325 1.00 59.25 207 LEU A O 1
ATOM 1602 N N . LEU A 1 208 ? -30.004 7.908 46.435 1.00 61.81 208 LEU A N 1
ATOM 1603 C CA . LEU A 1 208 ? -30.968 6.994 47.032 1.00 61.81 208 LEU A CA 1
ATOM 1604 C C . LEU A 1 208 ? -32.344 7.675 46.967 1.00 61.81 208 LEU A C 1
ATOM 1606 O O . LEU A 1 208 ? -32.517 8.768 47.507 1.00 61.81 208 LEU A O 1
ATOM 1610 N N . ARG A 1 209 ? -33.279 7.056 46.247 1.00 57.19 209 ARG A N 1
ATOM 1611 C CA . ARG A 1 209 ? -34.720 7.291 46.365 1.00 57.19 209 ARG A CA 1
ATOM 1612 C C . ARG A 1 209 ? -35.336 6.065 47.008 1.00 57.19 209 ARG A C 1
ATOM 1614 O O . ARG A 1 209 ? -34.862 4.957 46.665 1.00 57.19 209 ARG A O 1
#

Sequence (209 aa):
MINVPGERLPNMSPPSLALLALATVQICVVLLIRRPVRQWLDRPRPGMGVVAINTVILTVFLWHMSAAVLTVGSLHAIDMLPTPEAGSAVWFVWRVPWLLMLTATLAILVALFGPIEIRRSHRSRRRPRWPATARGPVAVRPWLRPLLAVVALAAIALALLDNSLVPRTEPATFGIPTLALVTYVTGATIQRLLRTTPPASPEHPRLLR

Secondary structure (DSSP, 8-state):
-PPPTT-SS-TTSS--HHHHHHHHHHHHHHHHHHHHHHHHHTSHHHHHHHHHHHHHHHHHHHHHHHHHHHHHHHHHHTT----PPTTSHHHHHHHHHHHHHHHHHHHHHHHHHHHHHHHHHHHHHS-----TT---S----TTHHHHHHHHHHHHHHHHHHHHHHS-TTS--TTSS-HHHHHHHHHHHHHHHHHHHSPPPPP-------

Foldseek 3Di:
DQADPPDPDGCVPPVPVVNVVVVVVVVVVCVVCVVVVVVVCVDPPNVVVVVVCVLLVVVLVVCLVVLVVVLCVVCVVVVNPDDPDPPDPVVVVVVVVVVVSSVVSSVVSCVVCSVVVSVVVVVVVPQPPDDPPPPDPPLPPPVVLVVLLVVLVVLLVVLVVVQVPDDQPDPDVVSTPPVSVVSNVVSVVSVVVSVNDDHDDDPDPPPDD